Protein AF-A0A3D3JT51-F1 (afdb_monomer)

Secondary structure (DSSP, 8-state):
-EEEE-TTT-PEEEE----TT--B--TTT--PBPTTSPEEEEEE-SS-HHHHHTTT-SSS--HHHHTTS---GGGEEEEEE-TTT--EEEE----SEEEEEETTTTEEEEEETTEEEEEETTTPPPEEEEE--TT-SSEEEEE-TTS-EEEEEEEE--S--PPPPSS--HHHHHHHHH---EEEEEEEETTTTEEEEEEEESS-------------

Sequence (216 aa):
MKTHIDEHTGREIHVLTDSQCGCIVDYFRLPRRLPDHRILAFTAATRSSASLNARGTIASLPYSLLSSFKMQAEDWQLVLVDPDSGATETLDLRFDVVLKLRESDGRLWVVNGNKIQRIDLPDGDLQTVATLPPDCPGSPVDITCDGRTLLLSHHEDDQPRTPAPDFCDADWFWNLIERPRSGVLYAFDIETQVATTLQQTDGTMPMHVDSSPVDP

Nearest PDB structures (foldseek):
  4aez-assembly3_G  TM=4.765E-01  e=9.062E-02  Schizosaccharomyces pombe
  6ewl-assembly1_A  TM=4.809E-01  e=4.706E+00  Danio rerio
  7zgq-assembly1_A  TM=2.618E-01  e=1.899E+00  Saccharomyces cerevisiae

Radius of gyration: 19.93 Å; Cα contacts (8 Å, |Δi|>4): 354; chains: 1; bounding box: 51×43×48 Å

Structure (mmCIF, N/CA/C/O backbone):
data_AF-A0A3D3JT51-F1
#
_entry.id   AF-A0A3D3JT51-F1
#
loop_
_atom_site.group_PDB
_atom_site.id
_atom_site.type_symbol
_atom_site.label_atom_id
_atom_site.label_alt_id
_atom_site.label_comp_id
_atom_site.label_asym_id
_atom_site.label_entity_id
_atom_site.label_seq_id
_atom_site.pdbx_PDB_ins_code
_atom_site.Cartn_x
_atom_site.Cartn_y
_atom_site.Cartn_z
_atom_site.occupancy
_atom_site.B_iso_or_equiv
_atom_site.auth_seq_id
_atom_site.auth_comp_id
_atom_site.auth_asym_id
_atom_site.auth_atom_id
_atom_site.pdbx_PDB_model_num
ATOM 1 N N . MET A 1 1 ? -21.524 8.117 19.401 1.00 58.66 1 MET A N 1
ATOM 2 C CA . MET A 1 1 ? -21.799 8.171 17.949 1.00 58.66 1 MET A CA 1
ATOM 3 C C . MET A 1 1 ? -22.824 9.265 17.653 1.00 58.66 1 MET A C 1
ATOM 5 O O . MET A 1 1 ? -23.871 9.270 18.291 1.00 58.66 1 MET A O 1
ATOM 9 N N . LYS A 1 2 ? -22.512 10.230 16.776 1.00 71.00 2 LYS A N 1
ATOM 10 C CA . LYS A 1 2 ? -23.467 11.276 16.355 1.00 71.00 2 LYS A CA 1
ATOM 11 C C . LYS A 1 2 ? -24.199 10.813 15.096 1.00 71.00 2 LYS A C 1
ATOM 13 O O . LYS A 1 2 ? -23.577 10.209 14.227 1.00 71.00 2 LYS A O 1
ATOM 18 N N . THR A 1 3 ? -25.480 11.133 14.986 1.00 74.88 3 THR A N 1
ATOM 19 C CA . THR A 1 3 ? -26.290 10.887 13.789 1.00 74.88 3 THR A CA 1
ATOM 20 C C . THR A 1 3 ? -26.780 12.205 13.203 1.00 74.88 3 THR A C 1
ATOM 22 O O . THR A 1 3 ? -27.113 13.141 13.930 1.00 74.88 3 THR A O 1
ATOM 25 N N . HIS A 1 4 ? -26.763 12.298 11.877 1.00 79.56 4 HIS A N 1
ATOM 26 C CA . HIS A 1 4 ? -27.255 13.435 11.104 1.00 79.56 4 HIS A CA 1
ATOM 27 C C . HIS A 1 4 ? -28.168 12.912 9.999 1.00 79.56 4 HIS A C 1
ATOM 29 O O . HIS A 1 4 ? -27.890 11.867 9.423 1.00 79.56 4 HIS A O 1
ATOM 35 N N . ILE A 1 5 ? -29.253 13.622 9.704 1.00 84.56 5 ILE A N 1
ATOM 36 C CA . ILE A 1 5 ? -30.101 13.304 8.556 1.00 84.56 5 ILE A CA 1
ATOM 37 C C . ILE A 1 5 ? -29.624 14.142 7.382 1.00 84.56 5 ILE A C 1
ATOM 39 O O . ILE A 1 5 ? -29.696 15.367 7.442 1.00 84.56 5 ILE A O 1
ATOM 43 N N . ASP A 1 6 ? -29.163 13.477 6.331 1.00 68.38 6 ASP A N 1
ATOM 44 C CA . ASP A 1 6 ? -28.812 14.125 5.076 1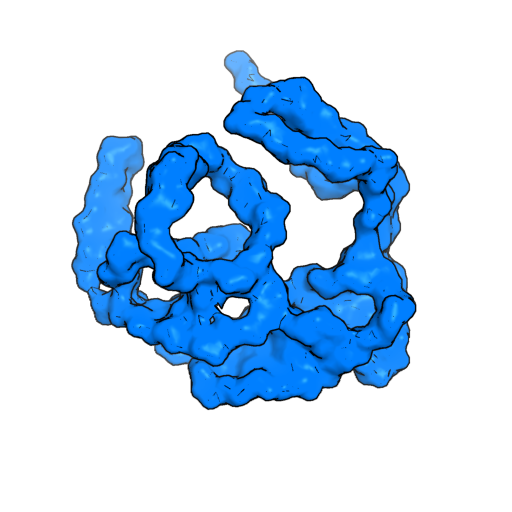.00 68.38 6 ASP A CA 1
ATOM 45 C C . ASP A 1 6 ? -30.049 14.814 4.487 1.00 68.38 6 ASP A C 1
ATOM 47 O O . ASP A 1 6 ? -31.044 14.165 4.159 1.00 68.38 6 ASP A O 1
ATOM 51 N N . GLU A 1 7 ? -29.994 16.137 4.357 1.00 73.62 7 GLU A N 1
ATOM 52 C CA . GLU A 1 7 ? -31.144 16.947 3.940 1.00 73.62 7 GLU A CA 1
ATOM 53 C C . GLU A 1 7 ? -31.557 16.718 2.473 1.00 73.62 7 GLU A C 1
ATOM 55 O O . GLU A 1 7 ? -32.690 17.021 2.103 1.00 73.62 7 GLU A O 1
ATOM 60 N N . HIS A 1 8 ? -30.675 16.157 1.639 1.00 60.91 8 HIS A N 1
ATOM 61 C CA . HIS A 1 8 ? -30.915 15.950 0.206 1.00 60.91 8 HIS A CA 1
ATOM 62 C C . HIS A 1 8 ? -31.459 14.551 -0.098 1.00 60.91 8 HIS A C 1
ATOM 64 O O . HIS A 1 8 ? -32.233 14.366 -1.036 1.00 60.91 8 HIS A O 1
ATOM 70 N N . THR A 1 9 ? -31.056 13.554 0.688 1.00 76.12 9 THR A N 1
ATOM 71 C CA . THR A 1 9 ? -31.411 12.143 0.488 1.00 76.12 9 THR A CA 1
ATOM 72 C C . THR A 1 9 ? -32.369 11.610 1.550 1.00 76.12 9 THR A C 1
ATOM 74 O O . THR A 1 9 ? -32.930 10.528 1.370 1.00 76.12 9 THR A O 1
ATOM 77 N N . GLY A 1 10 ? -32.551 12.333 2.660 1.00 79.62 10 GLY A N 1
ATOM 78 C CA . GLY A 1 10 ? -33.338 11.908 3.819 1.00 79.62 10 GLY A CA 1
ATOM 79 C C . GLY A 1 10 ? -32.733 10.723 4.578 1.00 79.62 10 GLY A C 1
ATOM 80 O O . GLY A 1 10 ? -33.400 10.136 5.429 1.00 79.62 10 GLY A O 1
ATOM 81 N N . ARG A 1 11 ? -31.497 10.326 4.251 1.00 72.19 11 ARG A N 1
ATOM 82 C CA . ARG A 1 11 ? -30.829 9.171 4.856 1.00 72.19 11 ARG A CA 1
ATOM 83 C C . ARG A 1 11 ? -30.189 9.553 6.181 1.00 72.19 11 ARG A C 1
ATOM 85 O O . ARG A 1 11 ? -29.614 10.628 6.324 1.00 72.19 11 ARG A O 1
ATOM 92 N N . GLU A 1 12 ? -30.244 8.632 7.133 1.00 79.75 12 GLU A N 1
ATOM 93 C CA . GLU A 1 12 ? -29.482 8.744 8.369 1.00 79.75 12 GLU A CA 1
ATOM 94 C C . GLU A 1 12 ? -28.001 8.452 8.096 1.00 79.75 12 GLU A C 1
ATOM 96 O O . GLU A 1 12 ? -27.630 7.396 7.581 1.00 79.75 12 GLU A O 1
ATOM 101 N N . ILE A 1 13 ? -27.154 9.421 8.426 1.00 74.25 13 ILE A N 1
ATOM 102 C CA . ILE A 1 13 ? -25.701 9.342 8.374 1.00 74.25 13 ILE A CA 1
ATOM 103 C C . ILE A 1 13 ? -25.189 9.157 9.800 1.00 74.25 13 ILE A C 1
ATOM 105 O O . ILE A 1 13 ? -25.390 10.009 10.670 1.00 74.25 13 ILE A O 1
ATOM 109 N N . HIS A 1 14 ? -24.463 8.064 10.021 1.00 68.44 14 HIS A N 1
ATOM 110 C CA . HIS A 1 14 ? -23.727 7.826 11.257 1.00 68.44 14 HIS A CA 1
ATOM 111 C C . HIS A 1 14 ? -22.320 8.410 11.135 1.00 68.44 14 HIS A C 1
ATOM 113 O O . HIS A 1 14 ? -21.530 7.994 10.287 1.00 68.44 14 HIS A O 1
ATOM 119 N N . VAL A 1 15 ? -21.992 9.369 11.997 1.00 67.94 15 VAL A N 1
ATOM 120 C CA . VAL A 1 15 ? -20.643 9.928 12.084 1.00 67.94 15 VAL A CA 1
ATOM 121 C C . VAL A 1 15 ? -19.783 8.973 12.908 1.00 67.94 15 VAL A C 1
ATOM 123 O O . VAL A 1 15 ? -20.012 8.800 14.109 1.00 67.94 15 VAL A O 1
ATOM 126 N N . LEU A 1 16 ? -18.813 8.348 12.235 1.00 64.56 16 LEU A N 1
ATOM 127 C CA . LEU A 1 16 ? -17.979 7.271 12.782 1.00 64.56 16 LEU A CA 1
ATOM 128 C C . LEU A 1 16 ? -16.835 7.753 13.687 1.00 64.56 16 LEU A C 1
ATOM 130 O O . LEU A 1 16 ? -16.282 6.945 14.416 1.00 64.56 16 LEU A O 1
ATOM 134 N N . THR A 1 17 ? -16.462 9.034 13.649 1.00 58.72 17 THR A N 1
ATOM 135 C CA . THR A 1 17 ? -15.334 9.586 14.421 1.00 58.72 17 THR A CA 1
ATOM 136 C C . THR A 1 17 ? -15.714 10.896 15.107 1.00 58.72 17 THR A C 1
ATOM 138 O O . THR A 1 17 ? -16.545 11.657 14.608 1.00 58.72 17 THR A O 1
ATOM 141 N N . ASP A 1 18 ? -15.101 11.172 16.255 1.00 63.69 18 ASP A N 1
ATOM 142 C CA . ASP A 1 18 ? -15.180 12.444 16.977 1.00 63.69 18 ASP A CA 1
ATOM 143 C C . ASP A 1 18 ? -14.035 13.427 16.639 1.00 63.69 18 ASP A C 1
ATOM 145 O O . ASP A 1 18 ? -13.997 14.532 17.188 1.00 63.69 18 ASP A O 1
ATOM 149 N N . SER A 1 19 ? -13.145 13.071 15.699 1.00 58.88 19 SER A N 1
ATOM 150 C CA . SER A 1 19 ? -12.023 13.904 15.240 1.00 58.88 19 SER A CA 1
ATOM 151 C C . SER A 1 19 ? -12.482 15.277 14.731 1.00 58.88 19 SER A C 1
ATOM 153 O O . SER A 1 19 ? -13.333 15.380 13.844 1.00 58.88 19 SER A O 1
ATOM 155 N N . GLN A 1 20 ? -11.855 16.352 15.232 1.00 54.38 20 GLN A N 1
ATOM 156 C CA . GLN A 1 20 ? -12.160 17.735 14.827 1.00 54.38 20 GLN A CA 1
ATOM 157 C C . GLN A 1 20 ? -11.898 18.013 13.342 1.00 54.38 20 GLN A C 1
ATOM 159 O O . GLN A 1 20 ? -12.553 18.876 12.760 1.00 54.38 20 GLN A O 1
ATOM 164 N N . CYS A 1 21 ? -10.941 17.310 12.734 1.00 50.88 21 CYS A N 1
ATOM 165 C CA . CYS A 1 21 ? -10.588 17.472 11.322 1.00 50.88 21 CYS A CA 1
ATOM 166 C C . CYS A 1 21 ? -11.261 16.426 10.420 1.00 50.88 21 CYS A C 1
ATOM 168 O O . CYS A 1 21 ? -11.018 16.419 9.215 1.00 50.88 21 CYS A O 1
ATOM 170 N N . GLY A 1 22 ? -12.105 15.556 10.989 1.00 57.69 22 GLY A N 1
ATOM 171 C CA . GLY A 1 22 ? -12.618 14.372 10.309 1.00 57.69 22 GLY A CA 1
ATOM 172 C C . GLY A 1 22 ? -11.521 13.342 10.023 1.00 57.69 22 GLY A C 1
ATOM 173 O O . GLY A 1 22 ? -10.362 13.504 10.408 1.00 57.69 22 GLY A O 1
ATOM 174 N N . CYS A 1 23 ? -11.903 12.259 9.354 1.00 49.09 23 CYS A N 1
ATOM 175 C CA . CYS A 1 23 ? -10.984 11.279 8.782 1.00 49.09 23 CYS A CA 1
ATOM 176 C C . CYS A 1 23 ? -11.465 10.939 7.372 1.00 49.09 23 CYS A C 1
ATOM 178 O O . CYS A 1 23 ? -12.671 10.929 7.113 1.00 49.09 23 CYS A O 1
ATOM 180 N N . ILE A 1 24 ? -10.531 10.655 6.469 1.00 54.53 24 ILE A N 1
ATOM 181 C CA . ILE A 1 24 ? -10.848 10.205 5.117 1.00 54.53 24 ILE A CA 1
ATOM 182 C C . ILE A 1 24 ? -10.757 8.683 5.084 1.00 54.53 24 ILE A C 1
ATOM 184 O O . ILE A 1 24 ? -9.768 8.077 5.503 1.00 54.53 24 ILE A O 1
ATOM 188 N N . VAL A 1 25 ? -11.828 8.087 4.575 1.00 48.97 25 VAL A N 1
ATOM 189 C CA . VAL A 1 25 ? -11.940 6.672 4.247 1.00 48.97 25 VAL A CA 1
ATOM 190 C C . VAL A 1 25 ? -11.986 6.614 2.730 1.00 48.97 25 VAL A C 1
ATOM 192 O O . VAL A 1 25 ? -12.918 7.131 2.114 1.00 48.97 25 VAL A O 1
ATOM 195 N N . ASP A 1 26 ? -10.935 6.078 2.127 1.00 50.84 26 ASP A N 1
ATOM 196 C CA . ASP A 1 26 ? -10.724 6.147 0.687 1.00 50.84 26 ASP A CA 1
ATOM 197 C C . ASP A 1 26 ? -11.670 5.158 -0.023 1.00 50.84 26 ASP A C 1
ATOM 199 O O . ASP A 1 26 ? -11.299 4.027 -0.308 1.00 50.84 26 ASP A O 1
ATOM 203 N N . TYR A 1 27 ? -12.930 5.552 -0.239 1.00 37.84 27 TYR A N 1
ATOM 204 C CA . TYR A 1 27 ? -14.091 4.664 -0.456 1.00 37.84 27 TYR A CA 1
ATOM 205 C C . TYR A 1 27 ? -13.942 3.628 -1.590 1.00 37.84 27 TYR A C 1
ATOM 207 O O . TYR A 1 27 ? -14.528 2.550 -1.518 1.00 37.84 27 TYR A O 1
ATOM 215 N N . PHE A 1 28 ? -13.144 3.921 -2.625 1.00 37.91 28 PHE A N 1
ATOM 216 C CA . PHE A 1 28 ? -12.872 2.993 -3.737 1.00 37.91 28 PHE A CA 1
ATOM 217 C C . PHE A 1 28 ? -11.658 2.080 -3.504 1.00 37.91 28 PHE A C 1
ATOM 219 O O . PHE A 1 28 ? -11.373 1.204 -4.321 1.00 37.91 28 PHE A O 1
ATOM 226 N N . ARG A 1 29 ? -10.950 2.250 -2.383 1.00 42.81 29 ARG A N 1
ATOM 227 C CA . ARG A 1 29 ? -9.836 1.397 -1.955 1.00 42.81 29 ARG A CA 1
ATOM 228 C C . ARG A 1 29 ? -9.991 0.815 -0.539 1.00 42.81 29 ARG A C 1
ATOM 230 O O . ARG A 1 29 ? -9.384 -0.237 -0.323 1.00 42.81 29 ARG A O 1
ATOM 237 N N . LEU A 1 30 ? -10.754 1.432 0.386 1.00 47.06 30 LEU A N 1
ATOM 238 C CA . LEU A 1 30 ? -10.947 1.098 1.820 1.00 47.06 30 LEU A CA 1
ATOM 239 C C . LEU A 1 30 ? -12.231 1.789 2.370 1.00 47.06 30 LEU A C 1
ATOM 241 O O . LEU A 1 30 ? -12.342 2.997 2.216 1.00 47.06 30 LEU A O 1
ATOM 245 N N . PRO A 1 31 ? -13.162 1.114 3.075 1.00 53.19 31 PRO A N 1
ATOM 246 C CA . PRO A 1 31 ? -12.999 0.957 4.524 1.00 53.19 31 PRO A CA 1
ATOM 247 C C . PRO A 1 31 ? -12.525 -0.449 4.831 1.00 53.19 31 PRO A C 1
ATOM 249 O O . PRO A 1 31 ? -13.305 -1.396 4.768 1.00 53.19 31 PRO A O 1
ATOM 252 N N . ARG A 1 32 ? -11.245 -0.595 5.171 1.00 69.81 32 ARG A N 1
ATOM 253 C CA . ARG A 1 32 ? -10.733 -1.897 5.591 1.00 69.81 32 ARG A CA 1
ATOM 254 C C . ARG A 1 32 ? -10.882 -2.048 7.084 1.00 69.81 32 ARG A C 1
ATOM 256 O O . ARG A 1 32 ? -10.502 -1.158 7.848 1.00 69.81 32 ARG A O 1
ATOM 263 N N . ARG A 1 33 ? -11.460 -3.181 7.466 1.00 80.12 33 ARG A N 1
ATOM 264 C CA . ARG A 1 33 ? -11.572 -3.589 8.857 1.00 80.12 33 ARG A CA 1
ATOM 265 C C . ARG A 1 33 ? -10.368 -4.445 9.204 1.00 80.12 33 ARG A C 1
ATOM 267 O O . ARG A 1 33 ? -9.966 -5.315 8.435 1.00 80.12 33 ARG A O 1
ATOM 274 N N . LEU A 1 34 ? -9.793 -4.178 10.361 1.00 82.88 34 LEU A N 1
ATOM 275 C CA . LEU A 1 34 ? -8.848 -5.082 10.988 1.00 82.88 34 LEU A CA 1
ATOM 276 C C . LEU A 1 34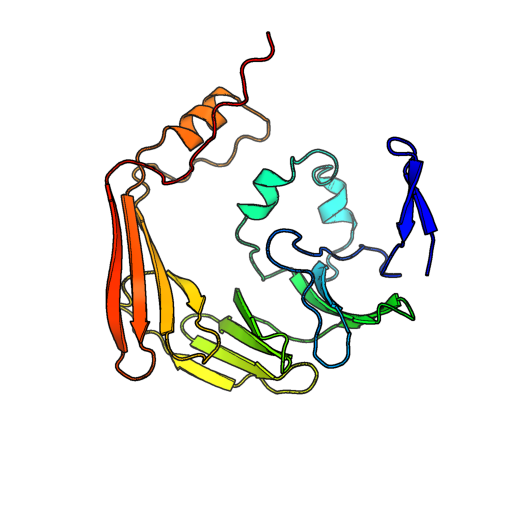 ? -9.595 -6.298 11.575 1.00 82.88 34 LEU A C 1
ATOM 278 O O . LEU A 1 34 ? -10.817 -6.238 11.762 1.00 82.88 34 LEU A O 1
ATOM 282 N N . PRO A 1 35 ? -8.886 -7.397 11.902 1.00 84.31 35 PRO A N 1
ATOM 283 C CA . PRO A 1 35 ? -9.487 -8.563 12.556 1.00 84.31 35 PRO A CA 1
ATOM 284 C C . PRO A 1 35 ? -10.178 -8.236 13.884 1.00 84.31 35 PRO A C 1
ATOM 286 O O . PRO A 1 35 ? -11.129 -8.911 14.262 1.00 84.31 35 PRO A O 1
ATOM 289 N N . ASP A 1 36 ? -9.722 -7.187 14.570 1.00 86.75 36 ASP A N 1
ATOM 290 C CA . ASP A 1 36 ? -10.311 -6.665 15.807 1.00 86.75 36 ASP A CA 1
ATOM 291 C C . ASP A 1 36 ? -11.485 -5.693 15.570 1.00 86.75 36 ASP A C 1
ATOM 293 O O . ASP A 1 36 ? -11.928 -5.013 16.491 1.00 86.75 36 ASP A O 1
ATOM 297 N N . HIS A 1 37 ? -11.995 -5.634 14.335 1.00 85.38 37 HIS A N 1
ATOM 298 C CA . HIS A 1 37 ? -13.115 -4.814 13.868 1.00 85.38 37 HIS A CA 1
ATOM 299 C C . HIS A 1 37 ? -12.877 -3.305 13.779 1.00 85.38 37 HIS A C 1
ATOM 301 O O . HIS A 1 37 ? -13.766 -2.595 13.294 1.00 85.38 37 HIS A O 1
ATOM 307 N N . ARG A 1 38 ? -11.691 -2.806 14.142 1.00 87.56 38 ARG A N 1
ATOM 308 C CA . ARG A 1 38 ? -11.367 -1.388 13.957 1.00 87.56 38 ARG A CA 1
ATOM 309 C C . ARG A 1 38 ? -11.225 -1.041 12.481 1.00 87.56 38 ARG A C 1
ATOM 311 O O . ARG A 1 38 ? -10.801 -1.859 11.664 1.00 87.56 38 ARG A O 1
ATOM 318 N N . ILE A 1 39 ? -11.600 0.183 12.131 1.00 85.19 39 ILE A N 1
ATOM 319 C CA . ILE A 1 39 ? -11.543 0.699 10.764 1.00 85.19 39 ILE A CA 1
ATOM 320 C C . ILE A 1 39 ? -10.232 1.450 10.572 1.00 85.19 39 ILE A C 1
ATOM 322 O O . ILE A 1 39 ? -9.895 2.332 11.359 1.00 85.19 39 ILE A O 1
ATOM 326 N N . LEU A 1 40 ? -9.523 1.126 9.493 1.00 81.19 40 LEU A N 1
ATOM 327 C CA . LEU A 1 40 ? -8.354 1.877 9.062 1.00 81.19 40 LEU A CA 1
ATOM 328 C C . LEU A 1 40 ? -8.786 3.146 8.316 1.00 81.19 40 LEU A C 1
ATOM 330 O O . LEU A 1 40 ? -9.507 3.066 7.317 1.00 81.19 40 LEU A O 1
ATOM 334 N N . ALA A 1 41 ? -8.317 4.301 8.776 1.00 78.31 41 ALA A N 1
ATOM 335 C CA . ALA A 1 41 ? -8.578 5.600 8.168 1.00 78.31 41 ALA A CA 1
ATOM 336 C C . ALA A 1 41 ? -7.301 6.447 8.091 1.00 78.31 41 ALA A C 1
ATOM 338 O O . ALA A 1 41 ? -6.280 6.126 8.703 1.00 78.31 41 ALA A O 1
ATOM 339 N N . PHE A 1 42 ? -7.373 7.552 7.349 1.00 74.88 42 PHE A N 1
ATOM 340 C CA . PHE A 1 42 ? -6.310 8.552 7.296 1.00 74.88 42 PHE A CA 1
ATOM 341 C C . PHE A 1 42 ? -6.802 9.881 7.860 1.00 74.88 42 PHE A C 1
ATOM 343 O O . PHE A 1 42 ? -7.925 10.314 7.587 1.00 74.88 42 PHE A O 1
ATOM 350 N N . THR A 1 43 ? -5.947 10.554 8.621 1.00 68.56 43 THR A N 1
ATOM 351 C CA . THR A 1 43 ? -6.175 11.929 9.075 1.00 68.56 43 THR A CA 1
ATOM 352 C C . THR A 1 43 ? -5.026 12.819 8.632 1.00 68.56 43 THR A C 1
ATOM 354 O O . THR A 1 43 ? -3.890 12.357 8.534 1.00 68.56 43 THR A O 1
ATOM 357 N N . ALA A 1 44 ? -5.301 14.093 8.360 1.00 61.91 44 ALA A N 1
ATOM 358 C CA . ALA A 1 44 ? -4.234 15.051 8.124 1.00 61.91 44 ALA A CA 1
ATOM 359 C C . ALA A 1 44 ? -3.469 15.237 9.442 1.00 61.91 44 ALA A C 1
ATOM 361 O O . ALA A 1 44 ? -4.068 15.544 10.477 1.00 61.91 44 ALA A O 1
ATOM 362 N N . ALA A 1 45 ? -2.152 15.043 9.414 1.00 53.75 45 ALA A N 1
ATOM 363 C CA . ALA A 1 45 ? -1.275 15.443 10.499 1.00 53.75 45 ALA A CA 1
ATOM 364 C C . ALA A 1 45 ? -1.543 16.924 10.780 1.00 53.75 45 ALA A C 1
ATOM 366 O O . ALA A 1 45 ? -1.652 17.730 9.857 1.00 53.75 45 ALA A O 1
ATOM 367 N N . THR A 1 46 ? -1.684 17.284 12.049 1.00 41.69 46 THR A N 1
ATOM 368 C CA . THR A 1 46 ? -2.052 18.617 12.536 1.00 41.69 46 THR A CA 1
ATOM 369 C C . THR A 1 46 ? -1.038 19.706 12.144 1.00 41.69 46 THR A C 1
ATOM 371 O O . THR A 1 46 ? -0.334 20.268 12.977 1.00 41.69 46 THR A O 1
ATOM 374 N N . ARG A 1 47 ? -0.998 20.104 10.871 1.00 34.78 47 ARG A N 1
ATOM 375 C CA . ARG A 1 47 ? -0.779 21.502 10.499 1.00 34.78 47 ARG A CA 1
ATOM 376 C C . ARG A 1 47 ? -2.148 22.150 10.484 1.00 34.78 47 ARG A C 1
ATOM 378 O O . ARG A 1 47 ? -3.080 21.604 9.908 1.00 34.78 47 ARG A O 1
ATOM 385 N N . SER A 1 48 ? -2.256 23.249 11.229 1.00 33.88 48 SER A N 1
ATOM 386 C CA . SER A 1 48 ? -3.496 23.953 11.537 1.00 33.88 48 SER A CA 1
ATOM 387 C C . SER A 1 48 ? -4.521 23.854 10.410 1.00 33.88 48 SER A C 1
ATOM 389 O O . SER A 1 48 ? -4.236 24.148 9.251 1.00 33.88 48 SER A O 1
ATOM 391 N N . SER A 1 49 ? -5.753 23.524 10.782 1.00 34.72 49 SER A N 1
ATOM 392 C CA . SER A 1 49 ? -6.958 23.645 9.957 1.00 34.72 49 SER A CA 1
ATOM 393 C C . SER A 1 49 ? -7.045 24.963 9.167 1.00 34.72 49 SER A C 1
ATOM 395 O O . SER A 1 49 ? -7.781 25.044 8.192 1.00 34.72 49 SER A O 1
ATOM 397 N N . ALA A 1 50 ? -6.257 25.982 9.523 1.00 32.62 50 ALA A N 1
ATOM 398 C CA . ALA A 1 50 ? -6.062 27.191 8.745 1.00 32.62 50 ALA A CA 1
ATOM 399 C C . ALA A 1 50 ? -5.430 26.969 7.356 1.00 32.62 50 ALA A C 1
ATOM 401 O O . ALA A 1 50 ? -5.822 27.690 6.456 1.00 32.62 50 ALA A O 1
ATOM 402 N N . SER A 1 51 ? -4.516 26.021 7.102 1.00 33.53 51 SER A N 1
ATOM 403 C CA . SER A 1 51 ? -3.908 25.884 5.757 1.00 33.53 51 SER A CA 1
ATOM 404 C C . SER A 1 51 ? -4.776 25.104 4.761 1.00 33.53 51 SER A C 1
ATOM 406 O O . SER A 1 51 ? -4.771 25.426 3.572 1.00 33.53 51 SER A O 1
ATOM 408 N N . LEU A 1 52 ? -5.554 24.129 5.243 1.00 37.41 52 LEU A N 1
ATOM 409 C CA . LEU A 1 52 ? -6.522 23.369 4.440 1.00 37.41 52 LEU A CA 1
ATOM 410 C C . LEU A 1 52 ? -7.834 24.148 4.237 1.00 37.41 52 LEU A C 1
ATOM 412 O O . LEU A 1 52 ? -8.388 24.117 3.139 1.00 37.41 52 LEU A O 1
ATOM 416 N N . ASN A 1 53 ? -8.278 24.938 5.228 1.00 33.69 53 ASN A N 1
ATOM 417 C CA . ASN A 1 53 ? -9.449 25.812 5.078 1.00 33.69 53 ASN A CA 1
ATOM 418 C C . ASN A 1 53 ? -9.132 27.154 4.391 1.00 33.69 53 ASN A C 1
ATOM 420 O O . ASN A 1 53 ? -10.007 27.689 3.714 1.00 33.69 53 ASN A O 1
ATOM 424 N N . ALA A 1 54 ? -7.908 27.701 4.485 1.00 32.09 54 ALA A N 1
ATOM 425 C CA . ALA A 1 54 ? -7.565 28.969 3.814 1.00 32.09 54 ALA A CA 1
ATOM 426 C C . ALA A 1 54 ? -7.499 28.867 2.283 1.00 32.09 54 ALA A C 1
ATOM 428 O O . ALA A 1 54 ? -7.427 29.899 1.620 1.00 32.09 54 ALA A O 1
ATOM 429 N N . ARG A 1 55 ? -7.539 27.657 1.708 1.00 35.25 55 ARG A N 1
ATOM 430 C CA . ARG A 1 55 ? -7.639 27.468 0.253 1.00 35.25 55 ARG A CA 1
ATOM 431 C C . ARG A 1 55 ? -9.048 27.146 -0.248 1.00 35.25 55 ARG A C 1
ATOM 433 O O . ARG A 1 55 ? -9.218 27.017 -1.451 1.00 35.25 55 ARG A O 1
ATOM 440 N N . GLY A 1 56 ? -10.057 27.031 0.624 1.00 30.75 56 GLY A N 1
ATOM 441 C CA . GLY A 1 56 ? -11.454 26.821 0.205 1.00 30.75 56 GLY A CA 1
ATOM 442 C C . GLY A 1 56 ? -11.711 25.575 -0.664 1.00 30.75 56 GLY A C 1
ATOM 443 O O . GLY A 1 56 ? -12.785 25.451 -1.242 1.00 30.75 56 GLY A O 1
ATOM 444 N N . THR A 1 57 ? -10.749 24.654 -0.775 1.00 40.31 57 THR A N 1
ATOM 445 C CA . THR A 1 57 ? -10.656 23.698 -1.892 1.00 40.31 57 THR A CA 1
ATOM 446 C C . THR A 1 57 ? -11.252 22.318 -1.635 1.00 40.31 57 THR A C 1
ATOM 448 O O . THR A 1 57 ? -11.339 21.535 -2.571 1.00 40.31 57 THR A O 1
ATOM 451 N N . ILE A 1 58 ? -11.668 21.970 -0.413 1.00 40.78 58 ILE A N 1
ATOM 452 C CA . ILE A 1 58 ? -12.245 20.630 -0.165 1.00 40.78 58 ILE A CA 1
ATOM 453 C C . ILE A 1 58 ? -13.745 20.585 -0.498 1.00 40.78 58 ILE A C 1
ATOM 455 O O . ILE A 1 58 ? -14.251 19.543 -0.897 1.00 40.78 58 ILE A O 1
ATOM 459 N N . ALA A 1 59 ? -14.458 21.711 -0.411 1.00 35.06 59 ALA A N 1
ATOM 460 C CA . ALA A 1 59 ? -15.904 21.741 -0.644 1.00 35.06 59 ALA A CA 1
ATOM 461 C C . ALA A 1 59 ? -16.310 21.655 -2.132 1.00 35.06 59 ALA A C 1
ATOM 463 O O . ALA A 1 59 ? -17.488 21.467 -2.420 1.00 35.06 59 ALA A O 1
ATOM 464 N N . SER A 1 60 ? -15.370 21.804 -3.073 1.00 34.09 60 SER A N 1
ATOM 465 C CA . SER A 1 60 ? -15.674 21.956 -4.506 1.00 34.09 60 SER A CA 1
ATOM 466 C C . SER A 1 60 ? -14.921 21.010 -5.443 1.00 34.09 60 SER A C 1
ATOM 468 O O . SER A 1 60 ? -15.137 21.078 -6.653 1.00 34.09 60 SER A O 1
ATOM 470 N N . LEU A 1 61 ? -14.059 20.124 -4.934 1.00 32.03 61 LEU A N 1
ATOM 471 C CA . LEU A 1 61 ? -13.367 19.166 -5.794 1.00 32.03 61 LEU A CA 1
ATOM 472 C C . LEU A 1 61 ? -14.243 17.925 -6.025 1.00 32.03 61 LEU A C 1
ATOM 474 O O . LEU A 1 61 ? -14.607 17.251 -5.058 1.00 32.03 61 LEU A O 1
ATOM 478 N N . PRO A 1 62 ? -14.574 17.576 -7.283 1.00 30.92 62 PRO A N 1
ATOM 479 C CA . PRO A 1 62 ? -15.228 16.311 -7.574 1.00 30.92 62 PRO A CA 1
ATOM 480 C C . PRO A 1 62 ? -14.335 15.149 -7.122 1.00 30.92 62 PRO A C 1
ATOM 482 O O . PRO A 1 62 ? -13.132 15.115 -7.385 1.00 30.92 62 PRO A O 1
ATOM 485 N N . TYR A 1 63 ? -14.955 14.183 -6.443 1.00 36.78 63 TYR A N 1
ATOM 486 C CA . TYR A 1 63 ? -14.329 13.017 -5.802 1.00 36.78 63 TYR A CA 1
ATOM 487 C C . TYR A 1 63 ? -13.371 12.227 -6.720 1.00 36.78 63 TYR A C 1
ATOM 489 O O . TYR A 1 63 ? -12.424 11.597 -6.250 1.00 36.78 63 TYR A O 1
ATOM 497 N N . SER A 1 64 ? -13.576 12.288 -8.040 1.00 33.81 64 SER A N 1
ATOM 498 C CA . SER A 1 64 ? -12.727 11.650 -9.052 1.00 33.81 64 SER A CA 1
ATOM 499 C C . SER A 1 64 ? -11.296 12.204 -9.088 1.00 33.81 64 SER A C 1
ATOM 501 O O . SER A 1 64 ? -10.358 11.447 -9.346 1.00 33.81 64 SER A O 1
ATOM 503 N N . LEU A 1 65 ? -11.092 13.483 -8.753 1.00 33.19 65 LEU A N 1
ATOM 504 C CA . LEU A 1 65 ? -9.758 14.091 -8.719 1.00 33.19 65 LEU A CA 1
ATOM 505 C C . LEU A 1 65 ? -8.955 13.670 -7.483 1.00 33.19 65 LEU A C 1
ATOM 507 O O . LEU A 1 65 ? -7.739 13.531 -7.580 1.00 33.19 65 LEU A O 1
ATOM 511 N N . LEU A 1 66 ? -9.610 13.377 -6.354 1.00 39.06 66 LEU A N 1
ATOM 512 C CA . LEU A 1 66 ? -8.938 12.939 -5.121 1.00 39.06 66 LEU A CA 1
ATOM 513 C C . LEU A 1 66 ? -8.279 11.561 -5.272 1.00 39.06 66 LEU A C 1
ATOM 515 O O . LEU A 1 66 ? -7.170 11.369 -4.791 1.00 39.06 66 LEU A O 1
ATOM 519 N N . SER A 1 67 ? -8.891 10.651 -6.037 1.00 36.12 67 SER A N 1
ATOM 520 C CA . SER A 1 67 ? -8.300 9.335 -6.345 1.00 36.12 67 SER A CA 1
ATOM 521 C C . SER A 1 67 ? -7.053 9.397 -7.246 1.00 36.12 67 SER A C 1
ATOM 523 O O . SER A 1 67 ? -6.294 8.431 -7.331 1.00 36.12 67 SER A O 1
ATOM 525 N N . SER A 1 68 ? -6.845 10.538 -7.918 1.00 33.66 68 SER A N 1
ATOM 526 C CA . SER A 1 68 ? -5.741 10.786 -8.857 1.00 33.66 68 SER A CA 1
ATOM 527 C C . SER A 1 68 ? -4.592 11.578 -8.229 1.00 33.66 68 SER A C 1
ATOM 529 O O . SER A 1 68 ? -3.465 11.545 -8.731 1.00 33.66 68 SER A O 1
ATOM 531 N N . PHE A 1 69 ? -4.842 12.268 -7.111 1.00 36.00 69 PHE A N 1
ATOM 532 C CA . PHE A 1 69 ? -3.764 12.756 -6.268 1.00 36.00 69 PHE A CA 1
ATOM 533 C C . PHE A 1 69 ? -3.138 11.538 -5.603 1.00 36.00 69 PHE A C 1
ATOM 535 O O . PHE A 1 69 ? -3.700 10.961 -4.678 1.00 36.00 69 PHE A O 1
ATOM 542 N N . LYS A 1 70 ? -1.947 11.148 -6.076 1.00 40.69 70 LYS A N 1
ATOM 543 C CA . LYS A 1 70 ? -1.001 10.391 -5.252 1.00 40.69 70 LYS A CA 1
ATOM 544 C C . LYS A 1 70 ? -1.019 11.057 -3.881 1.00 40.69 70 LYS A C 1
ATOM 546 O O . LYS A 1 70 ? -0.553 12.190 -3.771 1.00 40.69 70 LYS A O 1
ATOM 551 N N . MET A 1 71 ? -1.614 10.392 -2.893 1.00 45.69 71 MET A N 1
ATOM 552 C CA . MET A 1 71 ? -1.567 10.798 -1.497 1.00 45.69 71 MET A CA 1
ATOM 553 C C . MET A 1 71 ? -0.086 10.885 -1.142 1.00 45.69 71 MET A C 1
ATOM 555 O O . MET A 1 71 ? 0.546 9.872 -0.859 1.00 45.69 71 MET A O 1
ATOM 559 N N . GLN A 1 72 ? 0.509 12.069 -1.282 1.00 43.75 72 GLN A N 1
ATOM 560 C CA . GLN A 1 72 ? 1.868 12.307 -0.837 1.00 43.75 72 GLN A CA 1
ATOM 561 C C . GLN A 1 72 ? 1.796 12.203 0.680 1.00 43.75 72 GLN A C 1
ATOM 563 O O . GLN A 1 72 ? 1.214 13.053 1.351 1.00 43.75 72 GLN A O 1
ATOM 568 N N . ALA A 1 73 ? 2.295 11.086 1.195 1.00 45.28 73 ALA A N 1
ATOM 569 C CA . ALA A 1 73 ? 2.136 10.662 2.576 1.00 45.28 73 ALA A CA 1
ATOM 570 C C . ALA A 1 73 ? 2.859 11.559 3.599 1.00 45.28 73 ALA A C 1
ATOM 572 O O . ALA A 1 73 ? 2.843 11.267 4.791 1.00 45.28 73 ALA A O 1
ATOM 573 N N . GLU A 1 74 ? 3.464 12.670 3.169 1.00 46.34 74 GLU A N 1
ATOM 574 C CA . GLU A 1 74 ? 4.187 13.579 4.060 1.00 46.34 74 GLU A CA 1
ATOM 575 C C . GLU A 1 74 ? 3.271 14.239 5.110 1.00 46.34 74 GLU A C 1
ATOM 577 O O . GLU A 1 74 ? 3.741 14.536 6.210 1.00 46.34 74 GLU A O 1
ATOM 582 N N . ASP A 1 75 ? 1.966 14.362 4.830 1.00 58.28 75 ASP A N 1
ATOM 583 C CA . ASP A 1 75 ? 1.004 15.046 5.708 1.00 58.28 75 ASP A CA 1
ATOM 584 C C . ASP A 1 75 ? -0.141 14.160 6.241 1.00 58.28 75 ASP A C 1
ATOM 586 O O . ASP A 1 75 ? -1.006 14.676 6.944 1.00 58.28 75 ASP A O 1
ATOM 590 N N . TRP A 1 76 ? -0.185 12.850 5.960 1.00 62.38 76 TRP A N 1
ATOM 591 C CA . TRP A 1 76 ? -1.292 11.980 6.402 1.00 62.38 76 TRP A CA 1
ATOM 592 C C . TRP A 1 76 ? -0.830 10.927 7.411 1.00 62.38 76 TRP A C 1
ATOM 594 O O . TRP A 1 76 ? 0.133 10.204 7.178 1.00 62.38 76 TRP A O 1
ATOM 604 N N . GLN A 1 77 ? -1.541 10.830 8.534 1.00 75.44 77 GLN A N 1
ATOM 605 C CA . GLN A 1 77 ? -1.327 9.828 9.575 1.00 75.44 77 GLN A CA 1
ATOM 606 C C . GLN A 1 77 ? -2.373 8.724 9.488 1.00 75.44 77 GLN A C 1
ATOM 608 O O . GLN A 1 77 ? -3.548 8.975 9.206 1.00 75.44 77 GLN A O 1
ATOM 613 N N . LEU A 1 78 ? -1.929 7.502 9.764 1.00 81.62 78 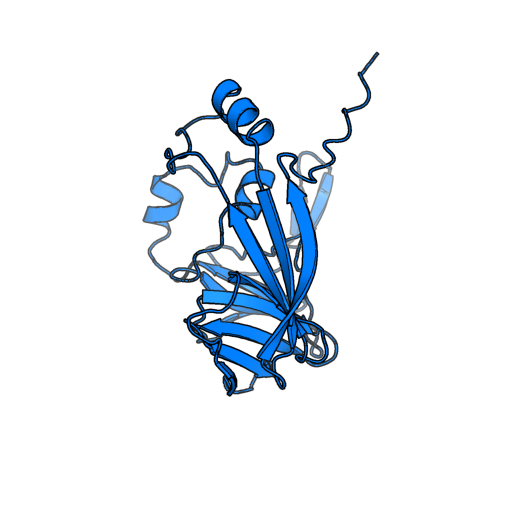LEU A N 1
ATOM 614 C CA . LEU A 1 78 ? -2.792 6.338 9.854 1.00 81.62 78 LEU A CA 1
ATOM 615 C C . LEU A 1 78 ? -3.515 6.344 11.203 1.00 81.62 78 LEU A C 1
ATOM 617 O O . LEU A 1 78 ? -2.895 6.570 12.242 1.00 81.62 78 LEU A O 1
ATOM 621 N N . VAL A 1 79 ? -4.822 6.105 11.185 1.00 85.00 79 VAL A N 1
ATOM 622 C CA . VAL A 1 79 ? -5.666 6.113 12.382 1.00 85.00 79 VAL A CA 1
ATOM 623 C C . VAL A 1 79 ? -6.534 4.865 12.400 1.00 85.00 79 VAL A C 1
ATOM 625 O O . VAL A 1 79 ? -7.080 4.460 11.372 1.00 85.00 79 VAL A O 1
ATOM 628 N N . LEU A 1 80 ? -6.676 4.271 13.579 1.00 88.12 80 LEU A N 1
ATOM 629 C CA . LEU A 1 80 ? -7.636 3.216 13.861 1.00 88.12 80 LEU A CA 1
ATOM 630 C C . LEU A 1 80 ? -8.869 3.831 14.506 1.00 88.12 80 LEU A C 1
ATOM 632 O O . LEU A 1 80 ? -8.757 4.564 15.485 1.00 88.12 80 LEU A O 1
ATOM 636 N N . VAL A 1 81 ? -10.039 3.530 13.955 1.00 86.56 81 VAL A N 1
ATOM 637 C CA . VAL A 1 81 ? -11.327 3.990 14.477 1.00 86.56 81 VAL A CA 1
ATOM 638 C C . VAL A 1 81 ? -12.078 2.794 15.038 1.00 86.56 81 VAL A C 1
ATOM 640 O O . VAL A 1 81 ? -12.347 1.834 14.313 1.00 86.56 81 VAL A O 1
ATOM 643 N N . ASP A 1 82 ? -12.429 2.850 16.317 1.00 87.44 82 ASP A N 1
ATOM 644 C CA . ASP A 1 82 ? -13.399 1.937 16.911 1.00 87.44 82 ASP A CA 1
ATOM 645 C C . ASP A 1 82 ? -14.806 2.353 16.443 1.00 87.44 82 ASP A C 1
ATOM 647 O O . ASP A 1 82 ? -15.262 3.445 16.790 1.00 87.44 82 ASP A O 1
ATOM 651 N N . PRO A 1 83 ? -15.502 1.530 15.639 1.00 81.38 83 PRO A N 1
ATOM 652 C CA . PRO A 1 83 ? -16.802 1.902 15.094 1.00 81.38 83 PRO A CA 1
ATOM 653 C C . PRO A 1 83 ? -17.912 1.984 16.150 1.00 81.38 83 PRO A C 1
ATOM 655 O O . PRO A 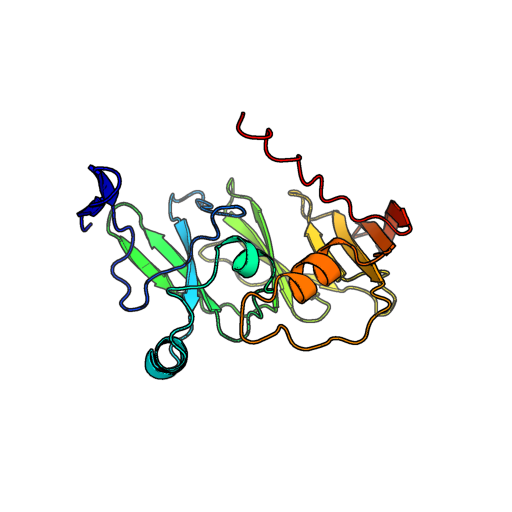1 83 ? -18.908 2.668 15.907 1.00 81.38 83 PRO A O 1
ATOM 658 N N . ASP A 1 84 ? -17.763 1.316 17.297 1.00 83.38 84 ASP A N 1
ATOM 659 C CA . ASP A 1 84 ? -18.796 1.259 18.332 1.00 83.38 84 ASP 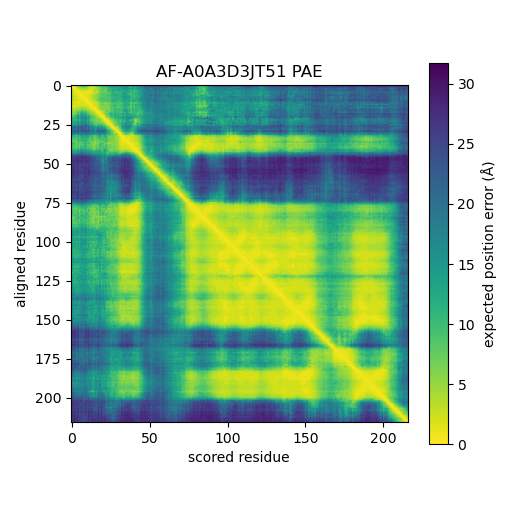A CA 1
ATOM 660 C C . ASP A 1 84 ? -18.728 2.498 19.232 1.00 83.38 84 ASP A C 1
ATOM 662 O O . ASP A 1 84 ? -19.744 3.141 19.523 1.00 83.38 84 ASP A O 1
ATOM 666 N N . SER A 1 85 ? -17.517 2.871 19.653 1.00 85.00 85 SER A N 1
ATOM 667 C CA . SER A 1 85 ? -17.302 4.042 20.510 1.00 85.00 85 SER A CA 1
ATOM 668 C C . SER A 1 85 ? -17.082 5.339 19.721 1.00 85.00 85 SER A C 1
ATOM 670 O O . SER A 1 85 ? -17.438 6.422 20.195 1.00 85.00 85 SER A O 1
ATOM 672 N N . GLY A 1 86 ? -16.544 5.234 18.505 1.00 80.31 86 GLY A N 1
ATOM 673 C CA . GLY A 1 86 ? -16.021 6.344 17.709 1.00 80.31 86 GLY A CA 1
ATOM 674 C C . GLY A 1 86 ? -14.618 6.794 18.121 1.00 80.31 86 GLY A C 1
ATOM 675 O O . GLY A 1 86 ? -14.124 7.776 17.567 1.00 80.31 86 GLY A O 1
ATOM 676 N N . ALA A 1 87 ? -13.990 6.109 19.086 1.00 85.69 87 ALA A N 1
ATOM 677 C CA . ALA A 1 87 ? -12.656 6.440 19.566 1.00 85.69 87 ALA A CA 1
ATOM 678 C C . ALA A 1 87 ? -11.605 6.236 18.469 1.00 85.69 87 ALA A C 1
ATOM 680 O O . ALA A 1 87 ? -11.678 5.292 17.679 1.00 85.69 87 ALA A O 1
ATOM 681 N N . THR A 1 88 ? -10.605 7.115 18.452 1.00 85.81 88 THR A N 1
ATOM 682 C CA . THR A 1 88 ? -9.524 7.087 17.467 1.00 85.81 88 THR A CA 1
ATOM 683 C C . THR A 1 88 ? -8.163 6.873 18.114 1.00 85.81 88 THR A C 1
ATOM 685 O O . THR A 1 88 ? -7.835 7.539 19.096 1.00 85.81 88 THR A O 1
ATOM 688 N N . GLU A 1 89 ? -7.342 6.021 17.510 1.00 88.62 89 GLU A N 1
ATOM 689 C CA . GLU A 1 89 ? -5.939 5.805 17.866 1.00 88.62 89 GLU A CA 1
ATOM 690 C C . GLU A 1 89 ? -5.045 6.130 16.664 1.00 88.62 89 GLU A C 1
ATOM 692 O O . GLU A 1 89 ? -5.178 5.522 15.602 1.00 88.62 89 GLU A O 1
ATOM 697 N N . THR A 1 90 ? -4.131 7.087 16.820 1.00 85.56 90 THR A N 1
ATOM 698 C CA . THR A 1 90 ? -3.155 7.430 15.777 1.00 85.56 90 THR A CA 1
ATOM 699 C C . THR A 1 90 ? -1.954 6.499 15.850 1.00 85.56 90 THR A C 1
ATOM 701 O O . THR A 1 90 ? -1.325 6.382 16.900 1.00 85.56 90 THR A O 1
ATOM 704 N N . LEU A 1 91 ? -1.586 5.909 14.716 1.00 84.75 91 LEU A N 1
ATOM 705 C CA . LEU A 1 91 ? -0.389 5.089 14.586 1.00 84.75 91 LEU A CA 1
ATOM 706 C C . LEU A 1 91 ? 0.788 5.967 14.140 1.00 84.75 91 LEU A C 1
ATOM 708 O O . LEU A 1 91 ? 0.709 6.646 13.112 1.00 84.75 91 LEU A O 1
ATOM 712 N N . ASP A 1 92 ? 1.888 5.949 14.897 1.00 84.88 92 ASP A N 1
ATOM 713 C CA . ASP A 1 92 ? 3.115 6.690 14.565 1.00 84.88 92 ASP A CA 1
ATOM 714 C C . ASP A 1 92 ? 3.932 5.952 13.491 1.00 84.88 92 ASP A C 1
ATOM 716 O O . ASP A 1 92 ? 5.003 5.398 13.731 1.00 84.88 92 ASP A O 1
ATOM 720 N N . LEU A 1 93 ? 3.369 5.893 12.285 1.00 81.56 93 LEU A N 1
ATOM 721 C CA . LEU A 1 93 ? 3.955 5.228 11.127 1.00 81.56 93 LEU A CA 1
ATOM 722 C C . LEU A 1 93 ? 4.226 6.246 10.026 1.00 81.56 93 LEU A C 1
ATOM 724 O O . LEU A 1 93 ? 3.373 7.071 9.700 1.00 81.56 93 LEU A O 1
ATOM 728 N N . ARG A 1 94 ? 5.415 6.155 9.422 1.00 81.19 94 ARG A N 1
ATOM 729 C CA . ARG A 1 94 ? 5.794 6.956 8.253 1.00 81.19 94 ARG A CA 1
ATOM 730 C C . ARG A 1 94 ? 6.241 6.060 7.111 1.00 81.19 94 ARG A C 1
ATOM 732 O O . ARG A 1 94 ? 7.144 5.240 7.266 1.00 81.19 94 ARG A O 1
ATOM 739 N N . PHE A 1 95 ? 5.594 6.240 5.973 1.00 81.94 95 PHE A N 1
ATOM 740 C CA . PHE A 1 95 ? 5.836 5.535 4.721 1.00 81.94 95 PHE A CA 1
ATOM 741 C C . PHE A 1 95 ? 5.376 6.431 3.572 1.00 81.94 95 PHE A C 1
ATOM 743 O O . PHE A 1 95 ? 4.577 7.334 3.791 1.00 81.94 95 PHE A O 1
ATOM 750 N N . ASP A 1 96 ? 5.844 6.167 2.358 1.00 81.50 96 ASP A N 1
ATOM 751 C CA . ASP A 1 96 ? 5.520 6.972 1.179 1.00 81.50 96 ASP A CA 1
ATOM 752 C C . ASP A 1 96 ? 4.196 6.544 0.541 1.00 81.50 96 ASP A C 1
ATOM 754 O O . ASP A 1 96 ? 3.444 7.375 0.034 1.00 81.50 96 ASP A O 1
ATOM 758 N N . VAL A 1 97 ? 3.923 5.233 0.528 1.00 80.69 97 VAL A N 1
ATOM 759 C CA . VAL A 1 97 ? 2.771 4.638 -0.166 1.00 80.69 97 VAL A CA 1
ATOM 760 C C . VAL A 1 97 ? 2.261 3.415 0.592 1.00 80.69 97 VAL A C 1
ATOM 762 O O . VAL A 1 97 ? 3.045 2.548 0.977 1.00 80.69 97 VAL A O 1
ATOM 765 N N . VAL A 1 98 ? 0.939 3.297 0.737 1.00 83.88 98 VAL A N 1
ATOM 766 C CA . VAL A 1 98 ? 0.285 2.039 1.127 1.00 83.88 98 VAL A CA 1
ATOM 767 C C . VAL A 1 98 ? 0.048 1.181 -0.109 1.00 83.88 98 VAL A C 1
ATOM 769 O O . VAL A 1 98 ? -0.582 1.636 -1.061 1.00 83.88 98 VAL A O 1
ATOM 772 N N . LEU A 1 99 ? 0.510 -0.069 -0.075 1.00 85.00 99 LEU A N 1
ATOM 773 C CA . LEU A 1 99 ? 0.272 -1.036 -1.148 1.00 85.00 99 LEU A CA 1
ATOM 774 C C . LEU A 1 99 ? -1.006 -1.827 -0.879 1.00 85.00 99 LEU A C 1
ATOM 776 O O . LEU A 1 99 ? -1.973 -1.759 -1.633 1.00 85.00 99 LEU A O 1
ATOM 780 N N . LYS A 1 100 ? -1.034 -2.560 0.238 1.00 87.25 100 LYS A N 1
ATOM 781 C CA . LYS A 1 100 ? -2.138 -3.461 0.570 1.00 87.25 100 LYS A CA 1
ATOM 782 C C . LYS A 1 100 ? -2.253 -3.657 2.070 1.00 87.25 100 LYS A C 1
ATOM 784 O O . LYS A 1 100 ? -1.250 -3.786 2.749 1.00 87.25 100 LYS A O 1
ATOM 789 N N . LEU A 1 101 ? -3.480 -3.751 2.562 1.00 86.69 101 LEU A N 1
ATOM 790 C CA . LEU A 1 101 ? -3.842 -4.373 3.831 1.00 86.69 101 LEU A CA 1
ATOM 791 C C . LEU A 1 101 ? -4.578 -5.687 3.550 1.00 86.69 101 LEU A C 1
ATOM 793 O O . LEU A 1 101 ? -5.543 -5.703 2.780 1.00 86.69 101 LEU A O 1
ATOM 797 N N . ARG A 1 102 ? -4.135 -6.767 4.187 1.00 85.81 102 ARG A N 1
ATOM 798 C CA . ARG A 1 102 ? -4.845 -8.038 4.271 1.00 85.81 102 ARG A CA 1
ATOM 799 C C . ARG A 1 102 ? -5.701 -8.033 5.532 1.00 85.81 102 ARG A C 1
ATOM 801 O O . ARG A 1 102 ? -5.215 -8.191 6.644 1.00 85.81 102 ARG A O 1
ATOM 808 N N . GLU A 1 103 ? -6.996 -7.837 5.335 1.00 83.81 103 GLU A N 1
ATOM 809 C CA . GLU A 1 103 ? -7.968 -7.658 6.422 1.00 83.81 103 GLU A CA 1
ATOM 810 C C . GLU A 1 103 ? -8.066 -8.867 7.352 1.00 83.81 103 GLU A C 1
ATOM 812 O O . GLU A 1 103 ? -8.295 -8.704 8.543 1.00 83.81 103 GLU A O 1
ATOM 817 N N . SER A 1 104 ? -7.843 -10.079 6.833 1.00 84.56 104 SER A N 1
ATOM 818 C CA . SER A 1 104 ? -7.975 -11.315 7.610 1.00 84.56 104 SER A CA 1
ATOM 819 C C . SER A 1 104 ? -7.016 -11.412 8.796 1.00 84.56 104 SER A C 1
ATOM 821 O O . SER A 1 104 ? -7.295 -12.157 9.728 1.00 84.56 104 SER A O 1
ATOM 823 N N . ASP A 1 105 ? -5.878 -10.716 8.750 1.00 89.25 105 ASP A N 1
ATOM 824 C CA . ASP A 1 105 ? -4.858 -10.765 9.802 1.00 89.25 105 ASP A CA 1
ATOM 825 C C . ASP A 1 105 ? -4.194 -9.415 10.105 1.00 89.25 105 ASP A C 1
ATOM 827 O O . ASP A 1 105 ? -3.210 -9.370 10.834 1.00 89.25 105 ASP A O 1
ATOM 831 N N . GLY A 1 106 ? -4.716 -8.314 9.560 1.00 88.38 106 GLY A N 1
ATOM 832 C CA . GLY A 1 106 ? -4.203 -6.973 9.842 1.00 88.38 106 GLY A CA 1
ATOM 833 C C . GLY A 1 106 ? -2.854 -6.660 9.190 1.00 88.38 106 GLY A C 1
ATOM 834 O O . GLY A 1 106 ? -2.249 -5.631 9.490 1.00 88.38 106 GLY A O 1
ATOM 835 N N . ARG A 1 107 ? -2.363 -7.509 8.282 1.00 93.00 107 ARG A N 1
ATOM 836 C CA . ARG A 1 107 ? -1.054 -7.314 7.654 1.00 93.00 107 ARG A CA 1
ATOM 837 C C . ARG A 1 107 ? -1.086 -6.214 6.603 1.00 93.00 107 ARG A C 1
ATOM 839 O O . ARG A 1 107 ? -1.772 -6.337 5.590 1.00 93.00 107 ARG A O 1
ATOM 846 N N . LEU A 1 108 ? -0.294 -5.170 6.809 1.00 91.62 108 LEU A N 1
ATOM 847 C CA . LEU A 1 108 ? -0.149 -4.028 5.914 1.00 91.62 108 LEU A CA 1
ATOM 848 C C . LEU A 1 108 ? 1.231 -4.052 5.244 1.00 91.62 108 LEU A C 1
ATOM 850 O O . LEU A 1 108 ? 2.250 -4.251 5.904 1.00 91.62 108 LEU A O 1
ATOM 854 N N . TRP A 1 109 ? 1.265 -3.803 3.937 1.00 92.81 109 TRP A N 1
ATOM 855 C CA . TRP A 1 109 ? 2.478 -3.576 3.157 1.00 92.81 109 TRP A CA 1
ATOM 856 C C . TRP A 1 109 ? 2.541 -2.133 2.680 1.00 92.81 109 TRP A C 1
ATOM 858 O O . TRP A 1 109 ? 1.558 -1.587 2.167 1.00 92.81 109 TRP A O 1
ATOM 868 N N . VAL A 1 110 ? 3.723 -1.543 2.811 1.00 91.12 110 VAL A N 1
ATOM 869 C CA . VAL A 1 110 ? 3.994 -0.143 2.486 1.00 91.12 110 VAL A CA 1
ATOM 870 C C . VAL A 1 110 ? 5.326 0.002 1.755 1.00 91.12 110 VAL A C 1
ATOM 872 O O . VAL A 1 110 ? 6.180 -0.887 1.803 1.00 91.12 110 VAL A O 1
ATOM 875 N N . VAL A 1 111 ? 5.506 1.138 1.091 1.00 89.69 111 VAL A N 1
ATOM 876 C CA . VAL A 1 111 ? 6.771 1.559 0.478 1.00 89.69 111 VAL A CA 1
ATOM 877 C C . VAL A 1 111 ? 7.383 2.675 1.312 1.00 89.69 111 VAL A C 1
ATOM 879 O O . VAL A 1 111 ? 6.676 3.596 1.713 1.00 89.69 111 VAL A O 1
ATOM 882 N N . ASN A 1 112 ? 8.691 2.610 1.546 1.00 90.12 112 ASN A N 1
ATOM 883 C CA . ASN A 1 112 ? 9.468 3.675 2.177 1.00 90.12 112 ASN A CA 1
ATOM 884 C C . ASN A 1 112 ? 10.823 3.801 1.461 1.00 90.12 112 ASN A C 1
ATOM 886 O O . ASN A 1 112 ? 11.698 2.936 1.587 1.00 90.12 112 ASN A O 1
ATOM 890 N N . GLY A 1 113 ? 10.969 4.830 0.632 1.00 89.50 113 GLY A N 1
ATOM 891 C CA . GLY A 1 113 ? 12.027 4.948 -0.360 1.00 89.50 113 GLY A CA 1
ATOM 892 C C . GLY A 1 113 ? 11.993 3.779 -1.346 1.00 89.50 113 GLY A C 1
ATOM 893 O O . GLY A 1 113 ? 10.997 3.529 -2.018 1.00 89.50 113 GLY A O 1
ATOM 894 N N . ASN A 1 114 ? 13.090 3.025 -1.417 1.00 92.50 114 ASN A N 1
ATOM 895 C CA . ASN A 1 114 ? 13.182 1.804 -2.222 1.00 92.50 114 ASN A CA 1
ATOM 896 C C . ASN A 1 114 ? 12.881 0.522 -1.426 1.00 92.50 114 ASN A C 1
ATOM 898 O O . ASN A 1 114 ? 13.108 -0.577 -1.932 1.00 92.50 114 ASN A O 1
ATOM 902 N N . LYS A 1 115 ? 12.419 0.629 -0.177 1.00 95.62 115 LYS A N 1
ATOM 903 C CA . LYS A 1 115 ? 12.124 -0.530 0.668 1.00 95.62 115 LYS A CA 1
ATOM 904 C C . LYS A 1 115 ? 10.648 -0.874 0.599 1.00 95.62 115 LYS A C 1
ATOM 906 O O . LYS A 1 115 ? 9.796 -0.008 0.784 1.00 95.62 115 LYS A O 1
ATOM 911 N N . ILE A 1 116 ? 10.363 -2.159 0.424 1.00 95.56 116 ILE A N 1
ATOM 912 C CA . ILE A 1 116 ? 9.049 -2.725 0.709 1.00 95.56 116 ILE A CA 1
ATOM 913 C C . ILE A 1 116 ? 9.071 -3.177 2.161 1.00 95.56 116 ILE A C 1
ATOM 915 O O . ILE A 1 116 ? 9.932 -3.966 2.570 1.00 95.56 116 ILE A O 1
ATOM 919 N N . GLN A 1 117 ? 8.140 -2.656 2.947 1.00 95.69 117 GLN A N 1
ATOM 920 C CA . GLN A 1 117 ? 8.022 -2.954 4.365 1.00 95.69 117 GLN A CA 1
ATOM 921 C C . GLN A 1 117 ? 6.661 -3.569 4.671 1.00 95.69 117 GLN A C 1
ATOM 923 O O . GLN A 1 117 ? 5.693 -3.396 3.931 1.00 95.69 117 GLN A O 1
ATOM 928 N N . ARG A 1 118 ? 6.609 -4.306 5.774 1.00 95.19 118 ARG A N 1
ATOM 929 C CA . ARG A 1 118 ? 5.430 -4.982 6.297 1.00 95.19 118 ARG A CA 1
ATOM 930 C C . ARG A 1 118 ? 5.253 -4.627 7.764 1.00 95.19 118 ARG A C 1
ATOM 932 O O . ARG A 1 118 ? 6.241 -4.556 8.486 1.00 95.19 118 ARG A O 1
ATOM 939 N N . ILE A 1 119 ? 4.010 -4.493 8.195 1.00 94.56 119 ILE A N 1
ATOM 940 C CA . ILE A 1 119 ? 3.617 -4.359 9.596 1.00 94.56 119 ILE A CA 1
ATOM 941 C C . ILE A 1 119 ? 2.371 -5.210 9.851 1.00 94.56 119 ILE A C 1
ATOM 943 O O . ILE A 1 119 ? 1.479 -5.273 9.005 1.00 94.56 119 ILE A O 1
ATOM 947 N N . ASP A 1 120 ? 2.327 -5.887 10.994 1.00 94.56 120 ASP A N 1
ATOM 948 C CA . ASP A 1 120 ? 1.144 -6.618 11.452 1.00 94.56 120 ASP A CA 1
ATOM 949 C C . ASP A 1 120 ? 0.373 -5.693 12.411 1.00 94.56 120 ASP A C 1
ATOM 951 O O . ASP A 1 120 ? 0.776 -5.509 13.554 1.00 94.56 120 ASP A O 1
ATOM 955 N N . LEU A 1 121 ? -0.682 -5.032 11.928 1.00 91.12 121 LEU A N 1
ATOM 956 C CA . LEU A 1 121 ? -1.456 -4.081 12.731 1.00 91.12 121 LEU A CA 1
ATOM 957 C C . LEU A 1 121 ? -2.326 -4.801 13.773 1.00 91.12 121 LEU A C 1
ATOM 959 O O . LEU A 1 121 ? -2.789 -5.914 13.512 1.00 91.12 121 LEU A O 1
ATOM 963 N N . PRO A 1 122 ? -2.625 -4.155 14.913 1.00 89.50 122 PRO A N 1
ATOM 964 C CA . PRO A 1 122 ? -2.248 -2.783 15.302 1.00 89.50 122 PRO A CA 1
ATOM 965 C C . PRO A 1 122 ? -0.836 -2.631 15.894 1.00 89.50 122 PRO A C 1
ATOM 967 O O . PRO A 1 122 ? -0.273 -1.545 15.813 1.00 89.50 122 PRO A O 1
ATOM 970 N N . ASP A 1 123 ? -0.271 -3.701 16.460 1.00 88.19 123 ASP A N 1
ATOM 971 C CA . ASP A 1 123 ? 0.835 -3.608 17.431 1.00 88.19 123 ASP A CA 1
ATOM 972 C C . ASP A 1 123 ? 2.216 -3.969 16.858 1.00 88.19 123 ASP A C 1
ATOM 974 O O . ASP A 1 123 ? 3.216 -3.966 17.575 1.00 88.19 123 ASP A O 1
ATOM 978 N N . GLY A 1 124 ? 2.289 -4.370 15.591 1.00 88.19 124 GLY A N 1
ATOM 979 C CA . GLY A 1 124 ? 3.523 -4.838 14.976 1.00 88.19 124 GLY A CA 1
ATOM 980 C C . GLY A 1 124 ? 4.518 -3.721 14.679 1.00 88.19 124 GLY A C 1
ATOM 981 O O . GLY A 1 124 ? 4.160 -2.569 14.454 1.00 88.19 124 GLY A O 1
ATOM 982 N N . ASP A 1 125 ? 5.788 -4.098 14.570 1.00 91.75 125 ASP A N 1
ATOM 983 C CA . ASP A 1 125 ? 6.838 -3.206 14.083 1.00 91.75 125 ASP A CA 1
ATOM 984 C C . ASP A 1 125 ? 6.959 -3.255 12.553 1.00 91.75 125 ASP A C 1
ATOM 986 O O . ASP A 1 125 ? 6.700 -4.280 11.911 1.00 91.75 125 ASP A O 1
ATOM 990 N N . LEU A 1 126 ? 7.442 -2.160 11.960 1.00 93.31 126 LEU A N 1
ATOM 991 C CA . LEU A 1 126 ? 7.818 -2.124 10.547 1.00 93.31 126 LEU A CA 1
ATOM 992 C C . LEU A 1 126 ? 9.027 -3.027 10.275 1.00 93.31 126 LEU A C 1
ATOM 994 O O . LEU A 1 126 ? 10.141 -2.788 10.740 1.00 93.31 126 LEU A O 1
ATOM 998 N N . GLN A 1 127 ? 8.822 -4.030 9.430 1.00 96.00 127 GLN A N 1
ATOM 999 C CA . GLN A 1 127 ? 9.836 -4.985 9.004 1.00 96.00 127 GLN A CA 1
ATOM 1000 C C . GLN A 1 127 ? 10.108 -4.820 7.513 1.00 96.00 127 GLN A C 1
ATOM 1002 O O . GLN A 1 127 ? 9.191 -4.832 6.696 1.00 96.00 127 GLN A O 1
ATOM 1007 N N . THR A 1 128 ? 11.378 -4.687 7.130 1.00 96.88 128 THR A N 1
ATOM 1008 C CA . THR A 1 128 ? 11.747 -4.647 5.706 1.00 96.88 128 THR A CA 1
ATOM 1009 C C . THR A 1 128 ? 11.653 -6.053 5.124 1.00 96.88 128 THR A C 1
ATOM 1011 O O . THR A 1 128 ? 12.324 -6.956 5.617 1.00 96.88 128 THR A O 1
ATOM 1014 N N . VAL A 1 129 ? 10.833 -6.232 4.085 1.00 96.25 129 VAL A N 1
ATOM 1015 C CA . VAL A 1 129 ? 10.665 -7.518 3.383 1.00 96.25 129 VAL A CA 1
ATOM 1016 C C . VAL A 1 129 ? 11.443 -7.568 2.073 1.00 96.25 129 VAL A C 1
ATOM 1018 O O . VAL A 1 129 ? 11.888 -8.638 1.674 1.00 96.25 129 VAL A O 1
ATOM 1021 N N . ALA A 1 130 ? 11.646 -6.420 1.422 1.00 95.88 130 ALA A N 1
ATOM 1022 C CA . ALA A 1 130 ? 12.417 -6.321 0.190 1.00 95.88 130 ALA A CA 1
ATOM 1023 C C . ALA A 1 130 ? 13.086 -4.953 0.061 1.00 95.88 130 ALA A C 1
ATOM 1025 O O . ALA A 1 130 ? 12.571 -3.949 0.557 1.00 95.88 130 ALA A O 1
ATOM 1026 N N . THR A 1 131 ? 14.185 -4.910 -0.684 1.00 96.50 131 THR A N 1
ATOM 1027 C CA . THR A 1 131 ? 14.776 -3.669 -1.191 1.00 96.50 131 THR A CA 1
ATOM 1028 C C . THR A 1 131 ? 14.746 -3.744 -2.707 1.00 96.50 131 THR A C 1
ATOM 1030 O O . THR A 1 131 ? 15.320 -4.669 -3.281 1.00 96.50 131 THR A O 1
ATOM 1033 N N . LEU A 1 132 ? 14.064 -2.800 -3.348 1.00 94.00 132 LEU A N 1
ATOM 1034 C CA . LEU A 1 132 ? 13.982 -2.737 -4.800 1.00 94.00 132 LEU A CA 1
ATOM 1035 C C . LEU A 1 132 ? 15.337 -2.337 -5.387 1.00 94.00 132 LEU A C 1
ATOM 1037 O O . LEU A 1 132 ? 15.985 -1.421 -4.856 1.00 94.00 132 LEU A O 1
ATOM 1041 N N . PRO A 1 133 ? 15.771 -3.004 -6.468 1.00 94.06 133 PRO A N 1
ATOM 1042 C CA . PRO A 1 133 ? 17.022 -2.667 -7.113 1.00 94.06 133 PRO A CA 1
ATOM 1043 C C . PRO A 1 133 ? 16.899 -1.312 -7.843 1.00 94.06 133 PRO A C 1
ATOM 1045 O O . PRO A 1 133 ? 15.790 -0.894 -8.188 1.00 94.06 133 PRO A O 1
ATOM 1048 N N . PRO A 1 134 ? 18.010 -0.588 -8.069 1.00 91.12 134 PRO A N 1
ATOM 1049 C CA . PRO A 1 134 ? 17.975 0.730 -8.713 1.00 91.12 134 PRO A CA 1
ATOM 1050 C C . PRO A 1 134 ? 17.411 0.723 -10.141 1.00 91.12 134 PRO A C 1
ATOM 1052 O O . PRO A 1 134 ? 16.902 1.739 -10.600 1.00 91.12 134 PRO A O 1
ATOM 1055 N N . ASP A 1 135 ? 17.512 -0.410 -10.832 1.00 91.75 135 ASP A N 1
ATOM 1056 C CA . ASP A 1 135 ? 17.042 -0.660 -12.196 1.00 91.75 135 ASP A CA 1
ATOM 1057 C C . ASP A 1 135 ? 15.658 -1.333 -12.242 1.00 91.75 135 ASP A C 1
ATOM 1059 O O . ASP A 1 135 ? 15.254 -1.871 -13.272 1.00 91.75 135 ASP A O 1
ATOM 1063 N N . CYS A 1 136 ? 14.907 -1.291 -11.135 1.00 92.19 136 CYS A N 1
ATOM 1064 C CA . CYS A 1 136 ? 13.531 -1.771 -11.086 1.00 92.19 136 CYS A CA 1
ATOM 1065 C C . CYS A 1 136 ? 12.693 -1.098 -12.197 1.00 92.19 136 CYS A C 1
ATOM 1067 O O . CYS A 1 136 ? 12.665 0.134 -12.274 1.00 92.19 136 CYS A O 1
ATOM 1069 N N . PRO A 1 137 ? 11.983 -1.859 -13.054 1.00 91.56 137 PRO A N 1
ATOM 1070 C CA . PRO A 1 137 ? 11.429 -1.336 -14.306 1.00 91.56 137 PRO A CA 1
ATOM 1071 C C . PRO A 1 137 ? 10.206 -0.424 -14.128 1.00 91.56 137 PRO A C 1
ATOM 1073 O O . PRO A 1 137 ? 9.640 0.040 -15.113 1.00 91.56 137 PRO A O 1
ATOM 1076 N N . GLY A 1 138 ? 9.769 -0.160 -12.895 1.00 89.19 138 GLY A N 1
ATOM 1077 C CA . GLY A 1 138 ? 8.597 0.659 -12.611 1.00 89.19 138 GLY A CA 1
ATOM 1078 C C . GLY A 1 138 ? 8.478 1.054 -11.141 1.00 89.19 138 GLY A C 1
ATOM 1079 O O . GLY A 1 138 ? 9.300 0.696 -10.300 1.00 89.19 138 GLY A O 1
ATOM 1080 N N . SER A 1 139 ? 7.424 1.808 -10.834 1.00 89.19 139 SER A N 1
ATOM 1081 C CA . SER A 1 139 ? 7.056 2.195 -9.471 1.00 89.19 139 SER A CA 1
ATOM 1082 C C . SER A 1 139 ? 6.073 1.188 -8.865 1.00 89.19 139 SER A C 1
ATOM 1084 O O . SER A 1 139 ? 5.169 0.742 -9.573 1.00 89.19 139 SER A O 1
ATOM 1086 N N . PRO A 1 140 ? 6.178 0.854 -7.569 1.00 90.00 140 PRO A N 1
ATOM 1087 C CA . PRO A 1 140 ? 5.205 -0.006 -6.900 1.00 90.00 140 PRO A CA 1
ATOM 1088 C C . PRO A 1 140 ? 3.799 0.595 -6.913 1.00 90.00 140 PRO A C 1
ATOM 1090 O O . PRO A 1 140 ? 3.625 1.767 -6.574 1.00 90.00 140 PRO A O 1
ATOM 1093 N N . VAL A 1 141 ? 2.802 -0.216 -7.265 1.00 87.06 141 VAL A N 1
ATOM 1094 C CA . VAL A 1 141 ? 1.384 0.183 -7.239 1.00 87.06 141 VAL A CA 1
ATOM 1095 C C . VAL A 1 141 ? 0.517 -0.702 -6.353 1.00 87.06 141 VAL A C 1
ATOM 1097 O O . VAL A 1 141 ? -0.476 -0.214 -5.821 1.00 87.06 141 VAL A O 1
ATOM 1100 N N . ASP A 1 142 ? 0.881 -1.974 -6.178 1.00 91.12 142 ASP A N 1
ATOM 1101 C CA . ASP A 1 142 ? 0.200 -2.926 -5.294 1.00 91.12 142 ASP A CA 1
ATOM 1102 C C . ASP A 1 142 ? 1.107 -4.154 -5.043 1.00 91.12 142 ASP A C 1
ATOM 1104 O O . ASP A 1 142 ? 2.170 -4.275 -5.645 1.00 91.12 142 ASP A O 1
ATOM 1108 N N . ILE A 1 143 ? 0.709 -5.077 -4.168 1.00 91.94 143 ILE A N 1
ATOM 1109 C CA . ILE A 1 143 ? 1.409 -6.333 -3.853 1.00 91.94 143 ILE A CA 1
ATOM 1110 C C . ILE A 1 143 ? 0.404 -7.474 -3.662 1.00 91.94 143 ILE A C 1
ATOM 1112 O O . ILE A 1 143 ? -0.710 -7.239 -3.209 1.00 91.94 143 ILE A O 1
ATOM 1116 N N . THR A 1 144 ? 0.731 -8.722 -3.987 1.00 90.94 144 THR A N 1
ATOM 1117 C CA . THR A 1 144 ? -0.150 -9.874 -3.723 1.00 90.94 144 THR A CA 1
ATOM 1118 C C . THR A 1 144 ? -0.352 -10.114 -2.223 1.00 90.94 144 THR A C 1
ATOM 1120 O O . THR A 1 144 ? 0.475 -9.744 -1.395 1.00 90.94 144 THR A O 1
ATOM 1123 N N . CYS A 1 145 ? -1.470 -10.747 -1.845 1.00 87.75 145 CYS A N 1
ATOM 1124 C CA . CYS A 1 145 ? -1.823 -10.969 -0.435 1.00 87.75 145 CYS A CA 1
ATOM 1125 C C . CYS A 1 145 ? -0.854 -11.890 0.320 1.00 87.75 145 CYS A C 1
ATOM 1127 O O . CYS A 1 145 ? -0.877 -11.904 1.547 1.00 87.75 145 CYS A O 1
ATOM 1129 N N . ASP A 1 146 ? -0.050 -12.693 -0.373 1.00 91.25 146 ASP A N 1
ATOM 1130 C CA . ASP A 1 146 ? 1.036 -13.482 0.220 1.00 91.25 146 ASP A CA 1
ATOM 1131 C C . ASP A 1 146 ? 2.321 -12.658 0.430 1.00 91.25 146 ASP A C 1
ATOM 1133 O O . ASP A 1 146 ? 3.226 -13.103 1.132 1.00 91.25 146 ASP A O 1
ATOM 1137 N N . GLY A 1 147 ? 2.381 -11.441 -0.117 1.00 93.31 147 GLY A N 1
ATOM 1138 C CA . GLY A 1 147 ? 3.531 -10.549 -0.048 1.00 93.31 147 GLY A CA 1
ATOM 1139 C C . GLY A 1 147 ? 4.680 -10.936 -0.978 1.00 93.31 147 GLY A C 1
ATOM 1140 O O . GLY A 1 147 ? 5.774 -10.412 -0.790 1.00 93.31 147 GLY A O 1
ATOM 1141 N N . ARG A 1 148 ? 4.469 -11.854 -1.933 1.00 95.38 148 ARG A N 1
ATOM 1142 C CA . ARG A 1 148 ? 5.528 -12.379 -2.811 1.00 95.38 148 ARG A CA 1
ATOM 1143 C C . ARG A 1 148 ? 5.719 -11.553 -4.080 1.00 95.38 148 ARG A C 1
ATOM 1145 O O . ARG A 1 148 ? 6.852 -11.318 -4.498 1.00 95.38 148 ARG A O 1
ATOM 1152 N N . THR A 1 149 ? 4.625 -11.136 -4.708 1.00 96.94 149 THR A N 1
ATOM 1153 C CA . THR A 1 149 ? 4.651 -10.487 -6.019 1.00 96.94 149 THR A CA 1
ATOM 1154 C C . THR A 1 149 ? 4.229 -9.037 -5.894 1.00 96.94 149 THR A C 1
ATOM 1156 O O . THR A 1 149 ? 3.103 -8.726 -5.510 1.00 96.94 149 THR A O 1
ATOM 1159 N N . LEU A 1 150 ? 5.133 -8.141 -6.257 1.00 96.00 150 LEU A N 1
ATOM 1160 C CA . LEU A 1 150 ? 4.869 -6.719 -6.355 1.00 96.00 150 LEU A CA 1
ATOM 1161 C C . LEU A 1 150 ? 4.331 -6.399 -7.751 1.00 96.00 150 LEU A C 1
ATOM 1163 O O . LEU A 1 150 ? 4.887 -6.839 -8.755 1.00 96.00 150 LEU A O 1
ATOM 1167 N N . LEU A 1 151 ? 3.256 -5.624 -7.821 1.00 92.38 151 LEU A N 1
ATOM 1168 C CA . LEU A 1 151 ? 2.794 -5.029 -9.065 1.00 92.38 151 LEU A CA 1
ATOM 1169 C C . LEU A 1 151 ? 3.507 -3.691 -9.242 1.00 92.38 151 LEU A C 1
ATOM 1171 O O . LEU A 1 151 ? 3.433 -2.814 -8.377 1.00 92.38 151 LEU A O 1
ATOM 1175 N N . LEU A 1 152 ? 4.211 -3.553 -10.362 1.00 90.81 152 LEU A N 1
ATOM 1176 C CA . LEU A 1 152 ? 4.922 -2.336 -10.736 1.00 90.81 152 LEU A CA 1
ATOM 1177 C C . LEU A 1 152 ? 4.258 -1.717 -11.956 1.00 90.81 152 LEU A C 1
ATOM 1179 O O . LEU A 1 152 ? 3.923 -2.439 -12.893 1.00 90.81 152 LEU A O 1
ATOM 1183 N N . SER A 1 153 ? 4.150 -0.393 -11.990 1.00 87.62 153 SER A N 1
ATOM 1184 C CA . SER A 1 153 ? 3.769 0.329 -13.197 1.00 87.62 153 SER A CA 1
ATOM 1185 C C . SER A 1 153 ? 4.885 1.251 -13.674 1.00 87.62 153 SER A C 1
ATOM 1187 O O . SER A 1 153 ? 5.516 1.979 -12.903 1.00 87.62 153 SER A O 1
ATOM 1189 N N . HIS A 1 154 ? 5.124 1.218 -14.975 1.00 85.69 154 HIS A N 1
ATOM 1190 C CA . HIS A 1 154 ? 5.861 2.239 -15.695 1.00 85.69 154 HIS A CA 1
ATOM 1191 C C . HIS A 1 154 ? 4.872 3.010 -16.556 1.00 85.69 154 HIS A C 1
ATOM 1193 O O . HIS A 1 154 ? 4.031 2.405 -17.219 1.00 85.69 154 HIS A O 1
ATOM 1199 N N . HIS A 1 155 ? 4.962 4.332 -16.521 1.00 81.69 155 HIS A N 1
ATOM 1200 C CA . HIS A 1 155 ? 4.142 5.211 -17.338 1.00 81.69 155 HIS A CA 1
ATOM 1201 C C . HIS A 1 155 ? 5.076 6.136 -18.096 1.00 81.69 155 HIS A C 1
ATOM 1203 O O . HIS A 1 155 ? 5.904 6.808 -17.477 1.00 81.69 155 HIS A O 1
ATOM 1209 N N . GLU A 1 156 ? 4.910 6.177 -19.406 1.00 74.75 156 GLU A N 1
ATOM 1210 C CA . GLU A 1 156 ? 5.518 7.189 -20.252 1.00 74.75 156 GLU A CA 1
ATOM 1211 C C . GLU A 1 156 ? 4.452 8.254 -20.505 1.00 74.75 156 GLU A C 1
ATOM 1213 O O . GLU A 1 156 ? 3.333 7.963 -20.939 1.00 74.75 156 GLU A O 1
ATOM 1218 N N . ASP A 1 157 ? 4.786 9.488 -20.142 1.00 68.94 157 ASP A N 1
ATOM 1219 C CA . ASP A 1 157 ? 3.962 10.662 -20.399 1.00 68.94 157 ASP A CA 1
ATOM 1220 C C . ASP A 1 157 ? 4.806 11.613 -21.246 1.00 68.94 157 ASP A C 1
ATOM 1222 O O . ASP A 1 157 ? 5.799 12.169 -20.770 1.00 68.94 157 ASP A O 1
ATOM 1226 N N . ASP A 1 158 ? 4.442 11.742 -22.521 1.00 61.22 158 ASP A N 1
ATOM 1227 C CA . ASP A 1 158 ? 5.202 12.515 -23.508 1.00 61.22 158 ASP A CA 1
ATOM 1228 C C . ASP A 1 158 ? 5.096 14.033 -23.288 1.00 61.22 158 ASP A C 1
ATOM 1230 O O . ASP A 1 158 ? 5.809 14.804 -23.937 1.00 61.22 158 ASP A O 1
ATOM 1234 N N . GLN A 1 159 ? 4.229 14.502 -22.380 1.00 58.09 159 GLN A N 1
ATOM 1235 C CA . GLN A 1 159 ? 4.095 15.927 -22.095 1.00 58.09 159 GLN A CA 1
ATOM 1236 C C . GLN A 1 159 ? 4.770 16.359 -20.785 1.00 58.09 159 GLN A C 1
ATOM 1238 O O . GLN A 1 159 ? 4.713 15.664 -19.768 1.00 58.09 159 GLN A O 1
ATOM 1243 N N . PRO A 1 160 ? 5.383 17.560 -20.763 1.00 58.31 160 PRO A N 1
ATOM 1244 C CA . PRO A 1 160 ? 5.862 18.152 -19.523 1.00 58.31 160 PRO A CA 1
ATOM 1245 C C . PRO A 1 160 ? 4.699 18.295 -18.539 1.00 58.31 160 PRO A C 1
ATOM 1247 O O . PRO A 1 160 ? 3.587 18.643 -18.933 1.00 58.31 160 PRO A O 1
ATOM 1250 N N . ARG A 1 161 ? 4.965 18.070 -17.245 1.00 55.62 161 ARG A N 1
ATOM 1251 C CA . ARG A 1 161 ? 3.988 18.284 -16.168 1.00 55.62 161 ARG A CA 1
ATOM 1252 C C . ARG A 1 161 ? 3.540 19.748 -16.149 1.00 55.62 161 ARG A C 1
ATOM 1254 O O . ARG A 1 161 ? 4.122 20.572 -15.447 1.00 55.62 161 ARG A O 1
ATOM 1261 N N . THR A 1 162 ? 2.506 20.081 -16.909 1.00 54.50 162 THR A N 1
ATOM 1262 C CA . THR A 1 162 ? 1.780 21.338 -16.749 1.00 54.50 162 THR A CA 1
ATOM 1263 C C . THR A 1 162 ? 1.016 21.268 -15.430 1.00 54.50 162 THR A C 1
ATOM 1265 O O . THR A 1 162 ? 0.363 20.246 -15.185 1.00 54.50 162 THR A O 1
ATOM 1268 N N . PRO A 1 163 ? 1.080 22.307 -14.579 1.00 56.94 163 PRO A N 1
ATOM 1269 C CA . PRO A 1 163 ? 0.236 22.391 -13.394 1.00 56.94 163 PRO A CA 1
ATOM 1270 C C . PRO A 1 163 ? -1.223 22.127 -13.772 1.00 56.94 163 PRO A C 1
ATOM 1272 O O . PRO A 1 163 ? -1.665 22.537 -14.849 1.00 56.94 163 PRO A O 1
ATOM 1275 N N . ALA A 1 164 ? -1.961 21.432 -12.906 1.00 54.31 164 ALA A N 1
ATOM 1276 C CA . ALA A 1 164 ? -3.408 21.384 -13.056 1.00 54.31 164 ALA A CA 1
ATOM 1277 C C . ALA A 1 164 ? -3.932 22.833 -13.027 1.00 54.31 164 ALA A C 1
ATOM 1279 O O . ALA A 1 164 ? -3.471 23.603 -12.181 1.00 54.31 164 ALA A O 1
ATOM 1280 N N . PRO A 1 165 ? -4.818 23.237 -13.952 1.00 56.19 165 PRO A N 1
ATOM 1281 C CA . PRO A 1 165 ? -5.403 24.561 -13.923 1.00 56.19 165 PRO A CA 1
ATOM 1282 C C . PRO A 1 165 ? -6.193 24.714 -12.628 1.00 56.19 165 PRO A C 1
ATOM 1284 O O . PRO A 1 165 ? -6.793 23.764 -12.125 1.00 56.19 165 PRO A O 1
ATOM 1287 N N . ASP A 1 166 ? -6.223 25.937 -12.113 1.00 53.81 166 ASP A N 1
ATOM 1288 C CA . ASP A 1 166 ? -6.913 26.266 -10.865 1.00 53.81 166 ASP A CA 1
ATOM 1289 C C . ASP A 1 166 ? -8.451 26.108 -10.966 1.00 53.81 166 ASP A C 1
ATOM 1291 O O . ASP A 1 166 ? -9.156 26.236 -9.965 1.00 53.81 166 ASP A O 1
ATOM 1295 N N . PHE A 1 167 ? -8.985 25.806 -12.160 1.00 51.88 167 PHE A N 1
ATOM 1296 C CA . PHE A 1 167 ? -10.414 25.659 -12.447 1.00 51.88 167 PHE A CA 1
ATOM 1297 C C . PHE A 1 167 ? -10.701 24.479 -13.385 1.00 51.88 167 PHE A C 1
ATOM 1299 O O . PHE A 1 167 ? -9.822 24.029 -14.117 1.00 51.88 167 PHE A O 1
ATOM 1306 N N . CYS A 1 168 ? -11.960 24.019 -13.380 1.00 56.72 168 CYS A N 1
ATOM 1307 C CA . CYS A 1 168 ? -12.523 23.017 -14.292 1.00 56.72 168 CYS A CA 1
ATOM 1308 C C . CYS A 1 168 ? -12.510 23.507 -15.753 1.00 56.72 168 CYS A C 1
ATOM 1310 O O . CYS A 1 168 ? -13.548 23.850 -16.316 1.00 56.72 168 CYS A O 1
ATOM 1312 N N . ASP A 1 169 ? -11.327 23.572 -16.350 1.00 70.00 169 ASP A N 1
ATOM 1313 C CA . ASP A 1 169 ? -11.126 23.816 -17.770 1.00 70.00 169 ASP A CA 1
ATOM 1314 C C . ASP A 1 169 ? -11.424 22.514 -18.527 1.00 70.00 169 ASP A C 1
ATOM 1316 O O . ASP A 1 169 ? -10.701 21.518 -18.411 1.00 70.00 169 ASP A O 1
ATOM 1320 N N . ALA A 1 170 ? -12.540 22.514 -19.259 1.00 70.38 170 ALA A N 1
ATOM 1321 C CA . ALA A 1 170 ? -12.973 21.374 -20.052 1.00 70.38 170 ALA A CA 1
ATOM 1322 C C . ALA A 1 170 ? -11.928 21.003 -21.109 1.00 70.38 170 ALA A C 1
ATOM 1324 O O . ALA A 1 170 ? -11.680 19.817 -21.302 1.00 70.38 170 ALA A O 1
ATOM 1325 N N . ASP A 1 171 ? -11.264 21.981 -21.728 1.00 67.50 171 ASP A N 1
ATOM 1326 C CA . ASP A 1 171 ? -10.231 21.721 -22.730 1.00 67.50 171 ASP A CA 1
ATOM 1327 C C . ASP A 1 171 ? -9.007 21.091 -22.073 1.00 67.50 171 ASP A C 1
ATOM 1329 O O . ASP A 1 171 ? -8.423 20.153 -22.612 1.00 67.50 171 ASP A O 1
ATOM 1333 N N . TRP A 1 172 ? -8.626 21.536 -20.874 1.00 71.88 172 TRP A N 1
ATOM 1334 C CA . TRP A 1 172 ? -7.564 20.871 -20.119 1.00 71.88 172 TRP A CA 1
ATOM 1335 C C . TRP A 1 172 ? -7.930 19.428 -19.752 1.00 71.88 172 TRP A C 1
ATOM 1337 O O . TRP A 1 172 ? -7.081 18.539 -19.860 1.00 71.88 172 TRP A O 1
ATOM 1347 N N . PHE A 1 173 ? -9.176 19.182 -19.338 1.00 66.31 173 PHE A N 1
ATOM 1348 C CA . PHE A 1 173 ? -9.665 17.851 -18.975 1.00 66.31 173 PHE A CA 1
ATOM 1349 C C . PHE A 1 173 ? -9.756 16.914 -20.186 1.00 66.31 173 PHE A C 1
ATOM 1351 O O . PHE A 1 173 ? -9.308 15.771 -20.107 1.00 66.31 173 PHE A O 1
ATOM 1358 N N . TRP A 1 174 ? -10.253 17.393 -21.327 1.00 69.88 174 TRP A N 1
ATOM 1359 C CA . TRP A 1 174 ? -10.257 16.630 -22.576 1.00 69.88 174 TRP A CA 1
ATOM 1360 C C . TRP A 1 174 ? -8.840 16.354 -23.058 1.00 69.88 174 TRP A C 1
ATOM 1362 O O . TRP A 1 174 ? -8.508 15.199 -23.310 1.00 69.88 174 TRP A O 1
ATOM 1372 N N . ASN A 1 175 ? -7.955 17.356 -23.027 1.00 69.44 175 ASN A N 1
ATOM 1373 C CA . ASN A 1 175 ? -6.531 17.139 -23.266 1.00 69.44 175 ASN A CA 1
ATOM 1374 C C . ASN A 1 175 ? -5.948 16.122 -22.279 1.00 69.44 175 ASN A C 1
ATOM 1376 O O . ASN A 1 175 ? -5.061 15.372 -22.653 1.00 69.44 175 ASN A O 1
ATOM 1380 N N . LEU A 1 176 ? -6.385 16.076 -21.016 1.00 69.12 176 LEU A N 1
ATOM 1381 C CA . LEU A 1 176 ? -5.960 15.049 -20.062 1.00 69.12 176 LEU A CA 1
ATOM 1382 C C . LEU A 1 176 ? -6.406 13.653 -20.505 1.00 69.12 176 LEU A C 1
ATOM 1384 O O . LEU A 1 176 ? -5.579 12.746 -20.479 1.00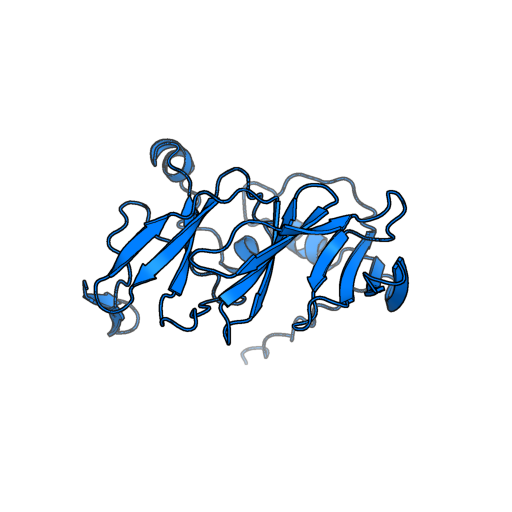 69.12 176 LEU A O 1
ATOM 1388 N N . ILE A 1 177 ? -7.661 13.469 -20.907 1.00 66.44 177 ILE A N 1
ATOM 1389 C CA . ILE A 1 177 ? -8.214 12.159 -21.284 1.00 66.44 177 ILE A CA 1
ATOM 1390 C C . ILE A 1 177 ? -7.668 11.659 -22.625 1.00 66.44 177 ILE A C 1
ATOM 1392 O O . ILE A 1 177 ? -7.317 10.488 -22.732 1.00 66.44 177 ILE A O 1
ATOM 1396 N N . GLU A 1 178 ? -7.589 12.527 -23.631 1.00 67.75 178 GLU A N 1
ATOM 1397 C CA . GLU A 1 178 ? -7.189 12.174 -25.001 1.00 67.75 178 GLU A CA 1
ATOM 1398 C C . GLU A 1 178 ? -5.671 12.012 -25.166 1.00 67.75 178 GLU A C 1
ATOM 1400 O O . GLU A 1 178 ? -5.196 11.607 -26.228 1.00 67.75 178 GLU A O 1
ATOM 1405 N N . ARG A 1 179 ? -4.894 12.311 -24.116 1.00 67.12 179 ARG A N 1
ATOM 1406 C CA . ARG A 1 179 ? -3.435 12.156 -24.107 1.00 67.12 179 ARG A CA 1
ATOM 1407 C C . ARG A 1 179 ? -3.040 10.722 -24.483 1.00 67.12 179 ARG A C 1
ATOM 1409 O O . ARG A 1 179 ? -3.438 9.788 -23.777 1.00 67.12 179 ARG A O 1
ATOM 1416 N N . PRO A 1 180 ? -2.180 10.542 -25.504 1.00 63.72 180 PRO A N 1
ATOM 1417 C CA . PRO A 1 180 ? -1.479 9.286 -25.702 1.00 63.72 180 PRO A CA 1
ATOM 1418 C C . PRO A 1 180 ? -0.696 8.969 -24.433 1.00 63.72 180 PRO A C 1
ATOM 1420 O O . PRO A 1 180 ? 0.054 9.800 -23.926 1.00 63.72 180 PRO A O 1
ATOM 1423 N N . ARG A 1 181 ? -0.913 7.775 -23.896 1.00 69.69 181 ARG A N 1
ATOM 1424 C CA . ARG A 1 181 ? -0.149 7.254 -22.768 1.00 69.69 181 ARG A CA 1
ATOM 1425 C C . ARG A 1 181 ? 0.296 5.862 -23.140 1.00 69.69 181 ARG A C 1
ATOM 1427 O O . ARG A 1 181 ? -0.533 5.037 -23.535 1.00 69.69 181 ARG A O 1
ATOM 1434 N N . SER A 1 182 ? 1.588 5.614 -23.011 1.00 77.06 182 SER A N 1
ATOM 1435 C CA . SER A 1 182 ? 2.118 4.263 -22.960 1.00 77.06 182 SER A CA 1
ATOM 1436 C C . SER A 1 182 ? 2.420 3.894 -21.520 1.00 77.06 182 SER A C 1
ATOM 1438 O O . SER A 1 182 ? 2.611 4.723 -20.623 1.00 77.06 182 SER A O 1
ATOM 1440 N N . GLY A 1 183 ? 2.385 2.600 -21.267 1.00 84.50 183 GLY A N 1
ATOM 1441 C CA . GLY A 1 183 ? 2.663 2.097 -19.946 1.00 84.50 183 GLY A CA 1
ATOM 1442 C C . GLY A 1 183 ? 2.858 0.605 -19.963 1.00 84.50 183 GLY A C 1
ATOM 1443 O O . GLY A 1 183 ? 2.352 -0.102 -20.834 1.00 84.50 183 GLY A O 1
ATOM 1444 N N . VAL A 1 184 ? 3.604 0.141 -18.973 1.00 86.38 184 VAL A N 1
ATOM 1445 C CA . VAL A 1 184 ? 3.892 -1.271 -18.787 1.00 86.38 184 VAL A CA 1
ATOM 1446 C C . VAL A 1 184 ? 3.581 -1.633 -17.345 1.00 86.38 184 VAL A C 1
ATOM 1448 O O . VAL A 1 184 ? 4.068 -0.997 -16.409 1.00 86.38 184 VAL A O 1
ATOM 1451 N N . LEU A 1 185 ? 2.742 -2.647 -17.169 1.00 88.31 185 LEU A N 1
ATOM 1452 C CA . LEU A 1 185 ? 2.481 -3.279 -15.886 1.00 88.31 185 LEU A CA 1
ATOM 1453 C C . LEU A 1 185 ? 3.359 -4.525 -15.773 1.00 88.31 185 LEU A C 1
ATOM 1455 O O . LEU A 1 185 ? 3.346 -5.375 -16.666 1.00 88.31 185 LEU A O 1
ATOM 1459 N N . TYR A 1 186 ? 4.071 -4.663 -14.659 1.00 94.19 186 TYR A N 1
ATOM 1460 C CA . TYR A 1 186 ? 4.920 -5.814 -14.368 1.00 94.19 186 TYR A CA 1
ATOM 1461 C C . TYR A 1 186 ? 4.454 -6.541 -13.106 1.00 94.19 186 TYR A C 1
ATOM 1463 O O . TYR A 1 186 ? 4.020 -5.915 -12.139 1.00 94.19 186 TYR A O 1
ATOM 1471 N N . ALA A 1 187 ? 4.628 -7.860 -13.096 1.00 96.31 187 ALA A N 1
ATOM 1472 C CA . ALA A 1 187 ? 4.719 -8.667 -11.890 1.00 96.31 187 ALA A CA 1
ATOM 1473 C C . ALA A 1 187 ? 6.197 -8.835 -11.537 1.00 96.31 187 ALA A C 1
ATOM 1475 O O . ALA A 1 187 ? 6.964 -9.385 -12.324 1.00 96.31 187 ALA A O 1
ATOM 1476 N N . PHE A 1 188 ? 6.597 -8.370 -10.362 1.00 97.38 188 PHE A N 1
ATOM 1477 C CA . PHE A 1 188 ? 7.954 -8.484 -9.846 1.00 97.38 188 PHE A CA 1
ATOM 1478 C C . PHE A 1 188 ? 7.974 -9.461 -8.670 1.00 97.38 188 PHE A C 1
ATOM 1480 O O . PHE A 1 188 ? 7.338 -9.210 -7.646 1.00 97.38 188 PHE A O 1
ATOM 1487 N N . ASP A 1 189 ? 8.674 -10.586 -8.813 1.00 97.06 189 ASP A N 1
ATOM 1488 C CA . ASP A 1 189 ? 8.874 -11.537 -7.714 1.00 97.06 189 ASP A CA 1
ATOM 1489 C C . ASP A 1 189 ? 9.970 -11.010 -6.780 1.00 97.06 189 ASP A C 1
ATOM 1491 O O . ASP A 1 189 ? 11.101 -10.768 -7.202 1.00 97.06 189 ASP A O 1
ATOM 1495 N N . ILE A 1 190 ? 9.623 -10.809 -5.508 1.00 94.56 190 ILE A N 1
ATOM 1496 C CA . ILE A 1 190 ? 10.519 -10.227 -4.503 1.00 94.56 190 ILE A CA 1
ATOM 1497 C C . ILE A 1 190 ? 11.716 -11.137 -4.187 1.00 94.56 190 ILE A C 1
ATOM 1499 O O . ILE A 1 190 ? 12.807 -10.630 -3.925 1.00 94.56 190 ILE A O 1
ATOM 1503 N N . GLU A 1 191 ? 11.530 -12.458 -4.198 1.00 93.44 191 GLU A N 1
ATOM 1504 C CA . GLU A 1 191 ? 12.581 -13.418 -3.846 1.00 93.44 191 GLU A CA 1
ATOM 1505 C C . GLU A 1 191 ? 13.596 -13.555 -4.978 1.00 93.44 191 GLU A C 1
ATOM 1507 O O . GLU A 1 191 ? 14.803 -13.519 -4.741 1.00 93.44 191 GLU A O 1
ATOM 1512 N N . THR A 1 192 ? 13.112 -13.713 -6.211 1.00 95.25 192 THR A N 1
ATOM 1513 C CA . THR A 1 192 ? 13.984 -13.925 -7.373 1.00 95.25 192 THR A CA 1
ATOM 1514 C C . THR A 1 192 ? 14.448 -12.620 -8.010 1.00 95.25 192 THR A C 1
ATOM 1516 O O . THR A 1 192 ? 15.358 -12.650 -8.832 1.00 95.25 192 THR A O 1
ATOM 1519 N N . GLN A 1 193 ? 13.819 -11.493 -7.663 1.00 93.88 193 GLN A N 1
ATOM 1520 C CA . GLN A 1 193 ? 14.021 -10.174 -8.274 1.00 93.88 193 GLN A CA 1
ATOM 1521 C C . GLN A 1 193 ? 13.819 -10.165 -9.794 1.00 93.88 193 GLN A C 1
ATOM 1523 O O . GLN A 1 193 ? 14.479 -9.430 -10.527 1.00 93.88 193 GLN A O 1
ATOM 1528 N N . VAL A 1 194 ? 12.897 -10.997 -10.280 1.00 95.62 194 VAL A N 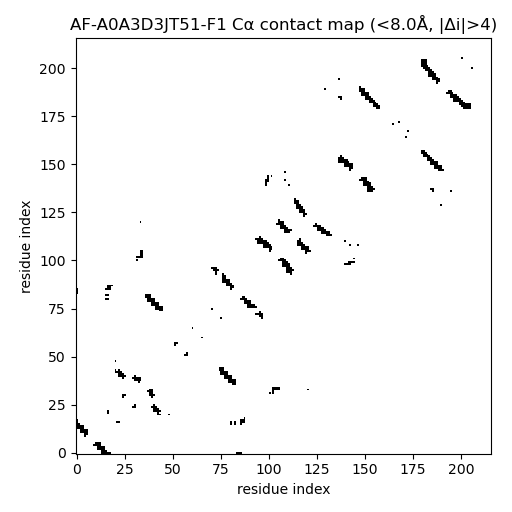1
ATOM 1529 C CA . VAL A 1 194 ? 12.580 -11.093 -11.709 1.00 95.62 194 VAL A CA 1
ATOM 1530 C C . VAL A 1 194 ? 11.281 -10.350 -11.980 1.00 95.62 194 VAL A C 1
ATOM 1532 O O . VAL A 1 194 ? 10.260 -10.617 -11.345 1.00 95.62 194 VAL A O 1
ATOM 1535 N N . ALA A 1 195 ? 11.318 -9.441 -12.955 1.00 96.50 195 ALA A N 1
ATOM 1536 C CA . ALA A 1 195 ? 10.136 -8.782 -13.491 1.00 96.50 195 ALA A CA 1
ATOM 1537 C C . ALA A 1 195 ? 9.600 -9.542 -14.711 1.00 96.50 195 ALA A C 1
ATOM 1539 O O . ALA A 1 195 ? 10.349 -9.889 -15.621 1.00 96.50 195 ALA A O 1
ATOM 1540 N N . THR A 1 196 ? 8.288 -9.752 -14.747 1.00 96.75 196 THR A N 1
ATOM 1541 C CA . THR A 1 196 ? 7.550 -10.273 -15.899 1.00 96.75 196 THR A CA 1
ATOM 1542 C C . THR A 1 196 ? 6.545 -9.225 -16.344 1.00 96.75 196 THR A C 1
ATOM 1544 O O . THR A 1 196 ? 5.738 -8.764 -15.537 1.00 96.75 196 THR A O 1
ATOM 1547 N N . THR A 1 197 ? 6.563 -8.849 -17.619 1.00 95.94 197 THR A N 1
ATOM 1548 C CA . THR A 1 197 ? 5.542 -7.962 -18.184 1.00 95.94 197 THR A CA 1
ATOM 1549 C C . THR A 1 197 ? 4.183 -8.658 -18.182 1.00 95.94 197 THR A C 1
ATOM 1551 O O . THR A 1 197 ? 4.036 -9.744 -18.739 1.00 95.94 197 THR A O 1
ATOM 1554 N N . LEU A 1 198 ? 3.189 -8.023 -17.562 1.00 87.69 198 LEU A N 1
ATOM 1555 C CA . LEU A 1 198 ? 1.797 -8.476 -17.558 1.00 87.69 198 LEU A CA 1
ATOM 1556 C C . LEU A 1 198 ? 0.995 -7.838 -18.687 1.00 87.69 198 LEU A C 1
ATOM 1558 O O . LEU A 1 198 ? 0.209 -8.509 -19.350 1.00 87.69 198 LEU A O 1
ATOM 1562 N N . GLN A 1 199 ? 1.177 -6.534 -18.884 1.00 85.19 199 GLN A N 1
ATOM 1563 C CA . GLN A 1 199 ? 0.440 -5.762 -19.871 1.00 85.19 199 GLN A CA 1
ATOM 1564 C C . GLN A 1 199 ? 1.291 -4.597 -20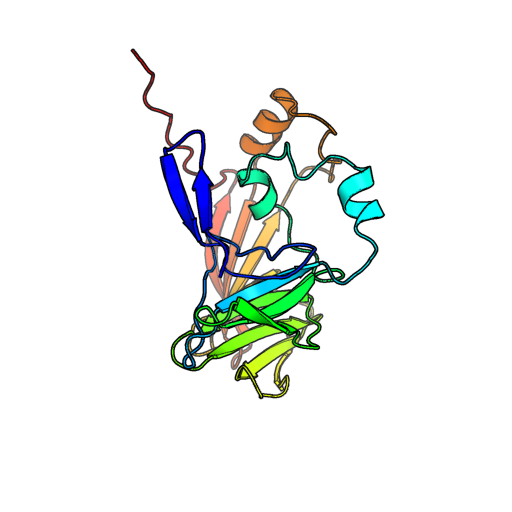.353 1.00 85.19 199 GLN A C 1
ATOM 1566 O O . GLN A 1 199 ? 1.984 -3.962 -19.562 1.00 85.19 199 GLN A O 1
ATOM 1571 N N . GLN A 1 200 ? 1.186 -4.301 -21.641 1.00 86.75 200 GLN A N 1
ATOM 1572 C CA . GLN A 1 200 ? 1.717 -3.092 -22.245 1.00 86.75 200 GLN A CA 1
ATOM 1573 C C . GLN A 1 200 ? 0.593 -2.406 -23.017 1.00 86.75 200 GLN A C 1
ATOM 1575 O O . GLN A 1 200 ? -0.210 -3.068 -23.678 1.00 86.75 200 GLN A O 1
ATOM 1580 N N . THR A 1 201 ? 0.513 -1.089 -22.887 1.00 79.44 201 THR A N 1
ATOM 1581 C CA . THR A 1 201 ? -0.408 -0.250 -23.652 1.00 79.44 201 THR A CA 1
ATOM 1582 C C . THR A 1 201 ? 0.403 0.708 -24.501 1.00 79.44 201 THR A C 1
ATOM 1584 O O . THR A 1 201 ? 1.279 1.383 -23.964 1.00 79.44 201 THR A O 1
ATOM 1587 N N . ASP A 1 202 ? 0.060 0.812 -25.782 1.00 77.81 202 ASP A N 1
ATOM 1588 C CA . ASP A 1 202 ? 0.686 1.742 -26.716 1.00 77.81 202 ASP A CA 1
ATOM 1589 C C . ASP A 1 202 ? -0.373 2.759 -27.170 1.00 77.81 202 ASP A C 1
ATOM 1591 O O . ASP A 1 202 ? -1.307 2.420 -27.895 1.00 77.81 202 ASP A O 1
ATOM 1595 N N . GLY A 1 203 ? -0.269 4.006 -26.705 1.00 61.78 203 GLY A N 1
ATOM 1596 C CA . GLY A 1 203 ? -1.083 5.123 -27.202 1.00 61.78 203 GLY A CA 1
ATOM 1597 C C . GLY A 1 203 ? -2.567 5.124 -26.811 1.00 61.78 203 GLY A C 1
ATOM 1598 O O . GLY A 1 203 ? -3.298 6.006 -27.254 1.00 61.78 203 GLY A O 1
ATOM 1599 N N . THR A 1 204 ? -3.026 4.197 -25.967 1.00 55.78 204 THR A N 1
ATOM 1600 C CA . THR A 1 204 ? -4.410 4.170 -25.467 1.00 55.78 204 THR A CA 1
ATOM 1601 C C . THR A 1 204 ? -4.450 3.953 -23.967 1.00 55.78 204 THR A C 1
ATOM 1603 O O . THR A 1 204 ? -3.921 2.968 -23.449 1.00 55.78 204 THR A O 1
ATOM 1606 N N . MET A 1 205 ? -5.151 4.840 -23.271 1.00 48.81 205 MET A N 1
ATOM 1607 C CA . MET A 1 205 ? -5.452 4.672 -21.861 1.00 48.81 205 MET A CA 1
ATOM 1608 C C . MET A 1 205 ? -6.560 3.619 -21.692 1.00 48.81 205 MET A C 1
ATOM 1610 O O . MET A 1 205 ? -7.611 3.763 -22.314 1.00 48.81 205 MET A O 1
ATOM 1614 N N . PRO A 1 206 ? -6.415 2.596 -20.831 1.00 47.66 206 PRO A N 1
ATOM 1615 C CA . PRO A 1 206 ? -7.479 1.625 -20.574 1.00 47.66 206 PRO A CA 1
ATOM 1616 C C . PRO A 1 206 ? -8.586 2.192 -19.665 1.00 47.66 206 PRO A C 1
ATOM 1618 O O . PRO A 1 206 ? -9.226 1.443 -18.930 1.00 47.66 206 PRO A O 1
ATOM 1621 N N . MET A 1 207 ? -8.832 3.510 -19.678 1.00 46.09 207 MET A N 1
ATOM 1622 C CA . MET A 1 207 ? -10.085 4.022 -19.131 1.00 46.09 207 MET A CA 1
ATOM 1623 C C . MET A 1 207 ? -11.175 3.747 -20.151 1.00 46.09 207 MET A C 1
ATOM 1625 O O . MET A 1 207 ? -11.323 4.459 -21.140 1.00 46.09 207 MET A O 1
ATOM 1629 N N . HIS A 1 208 ? -11.955 2.706 -19.886 1.00 38.84 208 HIS A N 1
ATOM 1630 C CA . HIS A 1 208 ? -13.276 2.593 -20.468 1.00 38.84 208 HIS A CA 1
ATOM 1631 C C . HIS A 1 208 ? -14.135 3.707 -19.860 1.00 38.84 208 HIS A C 1
ATOM 1633 O O . HIS A 1 208 ? -14.693 3.559 -18.775 1.00 38.84 208 HIS A O 1
ATOM 1639 N N . VAL A 1 209 ? -14.165 4.867 -20.515 1.00 40.44 209 VAL A N 1
ATOM 1640 C CA . VAL A 1 209 ? -15.218 5.851 -20.277 1.00 40.44 209 VAL A CA 1
ATOM 1641 C C . VAL A 1 209 ? -16.422 5.295 -21.014 1.00 40.44 209 VAL A C 1
ATOM 1643 O O . VAL A 1 209 ? -16.529 5.438 -22.232 1.00 40.44 209 VAL A O 1
ATOM 1646 N N . ASP A 1 210 ? -17.265 4.558 -20.294 1.00 33.41 210 ASP A N 1
ATOM 1647 C CA . ASP A 1 210 ? -18.552 4.156 -20.840 1.00 33.41 210 ASP A CA 1
ATOM 1648 C C . ASP A 1 210 ? -19.258 5.447 -21.260 1.00 33.41 210 ASP A C 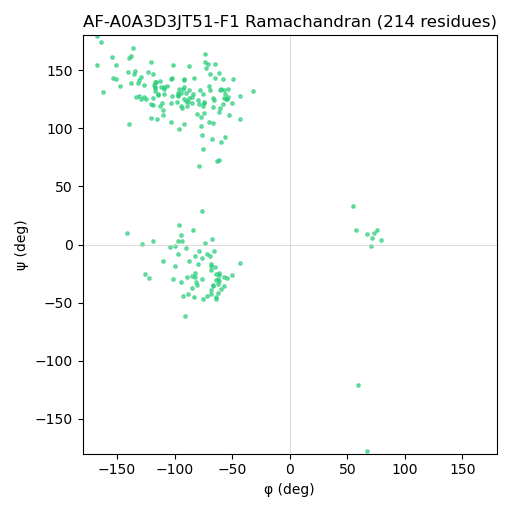1
ATOM 1650 O O . ASP A 1 210 ? -19.320 6.415 -20.491 1.00 33.41 210 ASP A O 1
ATOM 1654 N N . SER A 1 211 ? -19.679 5.518 -22.521 1.00 38.59 211 SER A N 1
ATOM 1655 C CA . SER A 1 211 ? -20.415 6.688 -22.988 1.00 38.59 211 SER A CA 1
ATOM 1656 C C . SER A 1 211 ? -21.676 6.717 -22.143 1.00 38.59 211 SER A C 1
ATOM 1658 O O . SER A 1 211 ? -22.465 5.779 -22.242 1.00 38.59 211 SER A O 1
ATOM 1660 N N . SER A 1 212 ? -21.844 7.731 -21.282 1.00 37.94 212 SER A N 1
ATOM 1661 C CA . SER A 1 212 ? -23.104 7.915 -20.553 1.00 37.94 212 SER A CA 1
ATOM 1662 C C . SER A 1 212 ? -24.234 7.681 -21.552 1.00 37.94 212 SER A C 1
ATOM 1664 O O . SER A 1 212 ? -24.159 8.271 -22.639 1.00 37.94 212 SER A O 1
ATOM 1666 N N . PRO A 1 213 ? -25.216 6.803 -21.261 1.00 40.03 213 PRO A N 1
ATOM 1667 C CA . PRO A 1 213 ? -26.327 6.602 -22.170 1.00 40.03 213 PRO A CA 1
ATOM 1668 C C . PRO A 1 213 ? -26.866 7.987 -22.493 1.00 40.03 213 PRO A C 1
ATOM 1670 O O . PRO A 1 213 ? -27.123 8.780 -21.586 1.00 40.03 213 PRO A O 1
ATOM 1673 N N . VAL A 1 214 ? -26.875 8.310 -23.784 1.00 40.81 214 VAL A N 1
ATOM 1674 C CA . VAL A 1 214 ? -27.413 9.567 -24.291 1.00 40.81 214 VAL A CA 1
ATOM 1675 C C . VAL A 1 214 ? -28.820 9.663 -23.716 1.00 40.81 214 VAL A C 1
ATOM 1677 O O . VAL A 1 214 ? -29.657 8.818 -24.038 1.00 40.81 214 VAL A O 1
ATOM 1680 N N . ASP A 1 215 ? -29.034 10.608 -22.802 1.00 35.25 215 ASP A N 1
ATOM 1681 C CA . ASP A 1 215 ? -30.368 10.917 -22.298 1.00 35.25 215 ASP A CA 1
ATOM 1682 C C . ASP A 1 215 ? -31.213 11.308 -23.529 1.00 35.25 215 ASP A C 1
ATOM 1684 O O . ASP A 1 215 ? -30.781 12.191 -24.282 1.00 35.25 215 ASP A O 1
ATOM 1688 N N . PRO A 1 216 ? -32.325 10.605 -23.819 1.00 42.97 216 PRO A N 1
ATOM 1689 C CA . PRO A 1 216 ? -33.182 10.897 -24.966 1.00 42.97 216 PRO A CA 1
ATOM 1690 C C . PRO A 1 216 ? -33.932 12.230 -24.844 1.00 42.97 216 PRO A C 1
ATOM 1692 O O . PRO A 1 216 ? -34.255 12.651 -23.709 1.00 42.97 216 PRO A O 1
#

Solvent-accessible surface area (backbone atoms only — not comparable to full-atom values): 13000 Å² total; per-residue (Å²): 108,55,74,47,66,40,89,89,77,70,44,81,43,75,45,53,62,77,55,94,84,51,68,52,55,54,74,94,83,29,80,44,42,34,70,86,61,29,34,53,34,35,30,72,51,91,64,59,69,61,70,65,57,73,62,66,54,76,88,73,58,63,71,74,57,60,78,66,47,77,67,68,34,89,50,51,31,44,29,39,28,36,70,83,70,18,50,73,46,77,49,99,62,88,49,52,43,78,42,40,71,40,41,87,66,23,38,33,33,32,31,47,89,58,31,37,31,37,29,43,49,92,84,47,66,85,38,81,79,42,72,60,58,95,80,55,86,42,46,82,67,34,50,43,93,86,70,49,38,36,32,24,42,29,74,51,67,91,64,80,89,67,77,81,68,99,58,97,47,62,67,61,50,48,54,59,68,72,43,59,28,34,35,37,35,28,42,28,34,65,89,79,69,47,76,42,83,74,47,75,37,80,58,48,65,90,71,80,73,72,75,71,78,78,81,128

pLDDT: mean 71.22, std 20.98, range [30.75, 97.38]

Foldseek 3Di:
DDWDQDPVPRDIDDQQAPDPQHWDALVVADQFAAPVRWGKTKDFADPDPCVVVVVVPPVPDDSVVVVVPQVQQPGIWIWTTDRVVNDIDTDPDDAGAWADADRNFRWTWGHHPQFIWIARPDDGDTDTPAGQDPVRPFDFRHADPVRFKTKGKDKDFPDDPDDDPPDDDVVVVVCVQQGFMWMWIWIAGRVVRDTDTPDIDGGHDPPPPPDDPPDD

Mean predicted aligned error: 12.96 Å